Protein 2X55 (pdb70)

Radius of gyration: 21.88 Å; Cα contacts (8 Å, |Δi|>4): 865; chains: 1; bounding box: 68×42×42 Å

Structure (mmCIF, N/CA/C/O backbone):
data_2X55
#
_entry.id   2X55
#
_cell.length_a   140.341
_cell.length_b   140.341
_cell.length_c   130.426
_cell.angle_alpha   90.00
_cell.angle_beta   90.00
_cell.angle_gamma   120.00
#
_symmetry.space_group_name_H-M   'P 65 2 2'
#
loop_
_entity.id
_entity.type
_entity.pdbx_description
1 polymer COAGULASE/FIBRINOLYSIN
2 non-polymer (HYDROXYETHYLOXY)TRI(ETHYLOXY)OCTANE
3 non-polymer 'SULFATE ION'
4 water water
#
loop_
_atom_site.group_PDB
_atom_site.id
_atom_site.type_symbol
_atom_site.label_atom_id
_atom_site.label_alt_id
_atom_site.label_comp_id
_atom_site.label_asym_id
_atom_site.label_entity_id
_atom_site.label_seq_id
_atom_site.pdbx_PDB_ins_code
_atom_site.Cartn_x
_atom_site.Cartn_y
_atom_site.Cartn_z
_atom_site.occupancy
_atom_site.B_iso_or_equiv
_atom_site.auth_seq_id
_atom_site.auth_comp_id
_atom_site.auth_asym_id
_atom_site.auth_atom_id
_atom_site.pdbx_PDB_model_num
ATOM 1 N N . GLN A 1 4 ? -45.316 39.978 12.422 1.00 46.66 4 GLN A N 1
ATOM 2 C CA . GLN A 1 4 ? -44.218 39.212 11.843 1.00 47.77 4 GLN A CA 1
ATOM 3 C C . GLN A 1 4 ? -44.496 38.842 10.409 1.00 43.97 4 GLN A C 1
ATOM 4 O O . GLN A 1 4 ? -45.695 38.814 9.990 1.00 48.30 4 GLN A O 1
ATOM 5 N N . LEU A 1 5 ? -43.416 38.547 9.671 1.00 49.62 5 LEU A N 1
ATOM 6 C CA . LEU A 1 5 ? -43.475 38.130 8.280 1.00 53.86 5 LEU A CA 1
ATOM 7 C C . LEU A 1 5 ? -42.294 38.697 7.497 1.00 67.58 5 LEU A C 1
ATOM 8 O O . LEU A 1 5 ? -41.177 38.167 7.538 1.00 79.10 5 LEU A O 1
ATOM 9 N N . ILE A 1 6 ? -42.562 39.766 6.753 1.00 52.19 6 ILE A N 1
ATOM 10 C CA . ILE A 1 6 ? -41.524 40.585 6.144 1.00 41.70 6 ILE A CA 1
ATOM 11 C C . ILE A 1 6 ? -41.608 41.994 6.726 1.00 32.15 6 ILE A C 1
ATOM 12 O O . ILE A 1 6 ? -42.548 42.300 7.480 1.00 29.81 6 ILE A O 1
ATOM 17 N N . PRO A 1 7 ? -40.635 42.861 6.393 1.00 34.38 7 PRO A N 1
ATOM 18 C CA . PRO A 1 7 ? -40.689 44.219 6.949 1.00 32.13 7 PRO A CA 1
ATOM 19 C C . PRO A 1 7 ? -41.898 44.983 6.440 1.00 27.03 7 PRO A C 1
ATOM 20 O O . PRO A 1 7 ? -42.324 44.794 5.292 1.00 27.53 7 PRO A O 1
ATOM 24 N N . ASN A 1 8 ? -42.431 45.851 7.289 1.00 24.89 8 ASN A N 1
ATOM 25 C CA . ASN A 1 8 ? -43.495 46.757 6.907 1.00 23.92 8 ASN A CA 1
ATOM 26 C C . ASN A 1 8 ? -42.904 48.074 6.442 1.00 31.78 8 ASN A C 1
ATOM 27 O O . ASN A 1 8 ? -42.346 48.833 7.229 1.00 31.36 8 ASN A O 1
ATOM 32 N N . ILE A 1 9 ? -43.013 48.338 5.149 1.00 28.16 9 ILE A N 1
ATOM 33 C CA . ILE A 1 9 ? -42.515 49.582 4.598 1.00 31.15 9 ILE A CA 1
ATOM 34 C C . ILE A 1 9 ? -43.649 50.283 3.868 1.00 36.58 9 ILE A C 1
ATOM 35 O O . ILE A 1 9 ? -44.153 49.803 2.852 1.00 30.97 9 ILE A O 1
ATOM 40 N N . SER A 1 10 ? -44.079 51.403 4.431 1.00 37.23 10 SER A N 1
ATOM 41 C CA . SER A 1 10 ? -45.203 52.148 3.894 1.00 44.31 10 SER A CA 1
ATOM 42 C C . SER A 1 10 ? -44.714 53.347 3.115 1.00 38.54 10 SER A C 1
ATOM 43 O O . SER A 1 10 ? -43.579 53.802 3.294 1.00 33.43 10 SER A O 1
ATOM 46 N N . PRO A 1 11 ? -45.581 53.884 2.255 1.00 39.07 11 PRO A N 1
ATOM 47 C CA . PRO A 1 11 ? -45.201 55.106 1.543 1.00 37.63 11 PRO A CA 1
ATOM 48 C C . PRO A 1 11 ? -45.038 56.281 2.508 1.00 31.33 11 PRO A C 1
ATOM 49 O O . PRO A 1 11 ? -45.735 56.363 3.518 1.00 33.66 11 PRO A O 1
ATOM 53 N N . ASP A 1 12 ? -44.098 57.164 2.200 1.00 28.45 12 ASP A N 1
ATOM 54 C CA . ASP A 1 12 ? -43.875 58.374 2.984 1.00 26.93 12 ASP A CA 1
ATOM 55 C C . ASP A 1 12 ? -43.509 58.068 4.438 1.00 30.80 12 ASP A C 1
ATOM 56 O O . ASP A 1 12 ? -43.844 58.820 5.342 1.00 31.91 12 ASP A O 1
ATOM 61 N N . SER A 1 13 ? -42.816 56.965 4.662 1.00 30.14 13 SER A N 1
ATOM 62 C CA . SER A 1 13 ? -42.436 56.610 6.018 1.00 30.46 13 SER A CA 1
ATOM 63 C C . SER A 1 13 ? -41.046 57.156 6.341 1.00 31.63 13 SER A C 1
ATOM 64 O O . SER A 1 13 ? -40.340 57.668 5.468 1.00 27.64 13 SER A O 1
ATOM 67 N N . PHE A 1 14 ? -40.650 57.061 7.599 1.00 26.92 14 PHE A N 1
ATOM 68 C CA . PHE A 1 14 ? -39.298 57.454 7.948 1.00 33.29 14 PHE A CA 1
ATOM 69 C C . PHE A 1 14 ? -38.730 56.529 9.008 1.00 26.30 14 PHE A C 1
ATOM 70 O O . PHE A 1 14 ? -39.468 55.794 9.668 1.00 25.39 14 PHE A O 1
ATOM 78 N N . THR A 1 15 ? -37.406 56.537 9.136 1.00 21.63 15 THR A N 1
ATOM 79 C CA . THR A 1 15 ? -36.757 55.651 10.070 1.00 20.85 15 THR A CA 1
ATOM 80 C C . THR A 1 15 ? -35.852 56.454 10.973 1.00 20.55 15 THR A C 1
ATOM 81 O O . THR A 1 15 ? -35.355 57.512 10.584 1.00 22.70 15 THR A O 1
ATOM 85 N N . VAL A 1 16 ? -35.694 55.961 12.196 1.00 19.33 16 VAL A N 1
ATOM 86 C CA . VAL A 1 16 ? -34.714 56.494 13.128 1.00 21.68 16 VAL A CA 1
ATOM 87 C C . VAL A 1 16 ? -33.880 55.318 13.612 1.00 21.60 16 VAL A C 1
ATOM 88 O O . VAL A 1 16 ? -34.406 54.240 13.899 1.00 22.34 16 VAL A O 1
ATOM 92 N N . ALA A 1 17 ? -32.567 55.505 13.669 1.00 21.78 17 ALA A N 1
ATOM 93 C CA . ALA A 1 17 ? -31.691 54.444 14.123 1.00 21.40 17 ALA A CA 1
ATOM 94 C C . ALA A 1 17 ? -30.633 55.039 15.043 1.00 22.89 17 ALA A C 1
ATOM 95 O O . ALA A 1 17 ? -30.180 56.165 14.831 1.00 19.70 17 ALA A O 1
ATOM 97 N N . ALA A 1 18 ? -30.253 54.284 16.059 1.00 20.46 18 ALA A N 1
ATOM 98 C CA . ALA A 1 18 ? -29.110 54.675 16.884 1.00 24.16 18 ALA A CA 1
ATOM 99 C C . ALA A 1 18 ? -28.275 53.442 17.150 1.00 20.08 18 ALA A C 1
ATOM 100 O O . ALA A 1 18 ? -28.809 52.327 17.305 1.00 20.57 18 ALA A O 1
ATOM 102 N N . SER A 1 19 ? -26.957 53.623 17.179 1.00 20.69 19 SER A N 1
ATOM 103 C CA . SER A 1 19 ? -26.060 52.506 17.445 1.00 21.40 19 SER A CA 1
ATOM 104 C C . SER A 1 19 ? -24.865 52.982 18.258 1.00 24.05 19 SER A C 1
ATOM 105 O O . SER A 1 19 ? -24.565 54.184 18.296 1.00 21.06 19 SER A O 1
ATOM 108 N N . THR A 1 20 ? -24.198 52.045 18.921 1.00 21.36 20 THR A N 1
ATOM 109 C CA . THR A 1 20 ? -23.037 52.395 19.731 1.00 18.40 20 THR A CA 1
ATOM 110 C C . THR A 1 20 ? -21.911 51.436 19.409 1.00 19.12 20 THR A C 1
ATOM 111 O O . THR A 1 20 ? -22.128 50.281 19.026 1.00 19.28 20 THR A O 1
ATOM 115 N N . GLY A 1 21 ? -20.684 51.904 19.557 1.00 19.83 21 GLY A N 1
ATOM 116 C CA . GLY A 1 21 ? -19.584 51.033 19.229 1.00 17.68 21 GLY A CA 1
ATOM 117 C C . GLY A 1 21 ? -18.296 51.809 19.291 1.00 20.71 21 GLY A C 1
ATOM 118 O O . GLY A 1 21 ? -18.136 52.712 20.124 1.00 20.50 21 GLY A O 1
ATOM 119 N N . MET A 1 22 ? -17.393 51.465 18.385 1.00 18.69 22 MET A N 1
ATOM 120 C CA . MET A 1 22 ? -16.028 51.975 18.464 1.00 20.40 22 MET A CA 1
ATOM 121 C C . MET A 1 22 ? -15.520 52.595 17.170 1.00 23.96 22 MET A C 1
ATOM 122 O O . MET A 1 22 ? -15.901 52.190 16.070 1.00 22.26 22 MET A O 1
ATOM 127 N N . LEU A 1 23 ? -14.627 53.572 17.332 1.00 19.00 23 LEU A N 1
ATOM 128 C CA . LEU A 1 23 ? -13.950 54.238 16.228 1.00 21.71 23 LEU A CA 1
ATOM 129 C C . LEU A 1 23 ? -12.453 53.977 16.378 1.00 21.18 23 LEU A C 1
ATOM 130 O O . LEU A 1 23 ? -11.926 54.029 17.486 1.00 19.01 23 LEU A O 1
ATOM 135 N N . SER A 1 24 ? -11.790 53.658 15.269 1.00 19.44 24 SER A N 1
ATOM 136 C CA . SER A 1 24 ? -10.332 53.515 15.234 1.00 21.40 24 SER A CA 1
ATOM 137 C C . SER A 1 24 ? -9.849 54.095 13.924 1.00 19.46 24 SER A C 1
ATOM 138 O O . SER A 1 24 ? -10.620 54.236 12.977 1.00 22.39 24 SER A O 1
ATOM 141 N N . GLY A 1 25 ? -8.568 54.436 13.857 1.00 19.46 25 GLY A N 1
ATOM 142 C CA . GLY A 1 25 ? -8.041 54.981 12.628 1.00 21.25 25 GLY A CA 1
ATOM 143 C C . GLY A 1 25 ? -6.681 55.621 12.831 1.00 19.85 25 GLY A C 1
ATOM 144 O O . GLY A 1 25 ? -6.063 55.511 13.893 1.00 17.66 25 GLY A O 1
ATOM 145 N N . 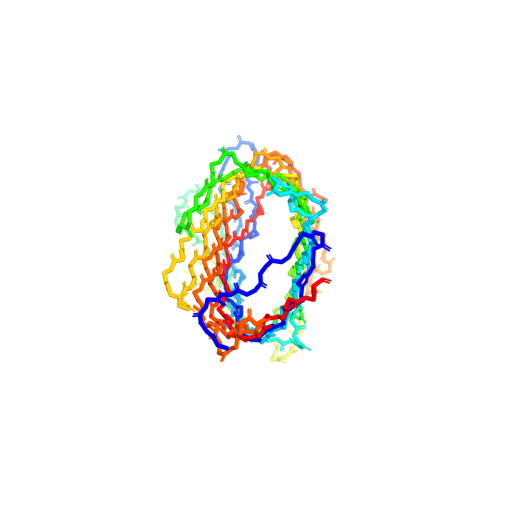LYS A 1 26 ? -6.227 56.292 11.790 1.00 17.21 26 LYS A N 1
ATOM 146 C CA . LYS A 1 26 ? -4.908 56.922 11.813 1.00 19.05 26 LYS A CA 1
ATOM 147 C C . LYS A 1 26 ? -4.874 58.095 10.864 1.00 21.24 26 LYS A C 1
ATOM 148 O O . LYS A 1 26 ? -5.263 57.980 9.690 1.00 20.76 26 LYS A O 1
ATOM 154 N N . SER A 1 27 ? -4.388 59.228 11.366 1.00 18.55 27 SER A N 1
ATOM 155 C CA . SER A 1 27 ? -4.232 60.418 10.554 1.00 18.63 27 SER A CA 1
ATOM 156 C C . SER A 1 27 ? -2.762 60.743 10.359 1.00 22.72 27 SER A C 1
ATOM 157 O O . SER A 1 27 ? -1.925 60.367 11.180 1.00 20.00 27 SER A O 1
ATOM 160 N N . HIS A 1 28 ? -2.472 61.444 9.265 1.00 19.83 28 HIS A N 1
ATOM 161 C CA . HIS A 1 28 ? -1.124 61.931 8.981 1.00 18.05 28 HIS A CA 1
ATOM 162 C C . HIS A 1 28 ? -1.128 63.436 8.801 1.00 21.58 28 HIS A C 1
ATOM 163 O O . HIS A 1 28 ? -2.001 64.008 8.134 1.00 21.67 28 HIS A O 1
ATOM 170 N N . GLU A 1 29 ? -0.119 64.056 9.396 1.00 19.36 29 GLU A N 1
ATOM 171 C CA . GLU A 1 29 ? 0.091 65.498 9.352 1.00 17.67 29 GLU A CA 1
ATOM 172 C C . GLU A 1 29 ? 1.475 65.669 8.746 1.00 22.77 29 GLU A C 1
ATOM 173 O O . GLU A 1 29 ? 2.470 65.290 9.368 1.00 20.57 29 GLU A O 1
ATOM 179 N N . MET A 1 30 ? 1.540 66.230 7.542 1.00 17.43 30 MET A N 1
ATOM 180 C CA . MET A 1 30 ? 2.757 66.207 6.733 1.00 22.28 30 MET A CA 1
ATOM 181 C C . MET A 1 30 ? 3.329 67.583 6.430 1.00 23.02 30 MET A C 1
ATOM 182 O O . MET A 1 30 ? 2.590 68.530 6.173 1.00 24.19 30 MET A O 1
ATOM 187 N N . LEU A 1 31 ? 4.655 67.676 6.408 1.00 19.37 31 LEU A N 1
ATOM 188 C CA . LEU A 1 31 ? 5.326 68.864 5.870 1.00 20.21 31 LEU A CA 1
ATOM 189 C C . LEU A 1 31 ? 6.279 68.419 4.768 1.00 24.27 31 LEU A C 1
ATOM 190 O O . LEU A 1 31 ? 7.143 67.556 5.000 1.00 22.01 31 LEU A O 1
ATOM 195 N N . TYR A 1 32 ? 6.112 68.986 3.573 1.00 21.01 32 TYR A N 1
ATOM 196 C CA . TYR A 1 32 ? 7.026 68.740 2.452 1.00 23.17 32 TYR A CA 1
ATOM 197 C C . TYR A 1 32 ? 7.868 69.962 2.127 1.00 27.03 32 TYR A C 1
ATOM 198 O O . TYR A 1 32 ? 7.479 71.094 2.413 1.00 25.28 32 TYR A O 1
ATOM 207 N N . ASP A 1 33 ? 9.021 69.716 1.517 1.00 26.80 33 ASP A N 1
ATOM 208 C CA . ASP A 1 33 ? 9.814 70.779 0.907 1.00 30.76 33 ASP A CA 1
ATOM 209 C C . ASP A 1 33 ? 9.126 71.092 -0.421 1.00 28.04 33 ASP A C 1
ATOM 210 O O . ASP A 1 33 ? 9.072 70.247 -1.310 1.00 31.56 33 ASP A O 1
ATOM 215 N N . ALA A 1 34 ? 8.563 72.286 -0.542 1.00 27.16 34 ALA A N 1
ATOM 216 C CA . ALA A 1 34 ? 7.776 72.621 -1.729 1.00 27.18 34 ALA A CA 1
ATOM 217 C C . ALA A 1 34 ? 8.647 72.637 -2.977 1.00 35.89 34 ALA A C 1
ATOM 218 O O . ALA A 1 34 ? 8.154 72.474 -4.088 1.00 38.21 34 ALA A O 1
ATOM 220 N N . GLU A 1 35 ? 9.946 72.830 -2.788 1.00 33.06 35 GLU A N 1
ATOM 221 C CA . GLU A 1 35 ? 10.855 72.924 -3.925 1.00 49.79 35 GLU A CA 1
ATOM 222 C C . GLU A 1 35 ? 11.130 71.556 -4.548 1.00 53.96 35 GLU A C 1
ATOM 223 O O . GLU A 1 35 ? 11.192 71.425 -5.773 1.00 58.26 35 GLU A O 1
ATOM 229 N N . THR A 1 36 ? 11.279 70.537 -3.704 1.00 39.59 36 THR A N 1
ATOM 230 C CA . THR A 1 36 ? 11.759 69.233 -4.160 1.00 39.20 36 THR A CA 1
ATOM 231 C C . THR A 1 36 ? 10.717 68.133 -4.044 1.00 43.87 36 THR A C 1
ATOM 232 O O . THR A 1 36 ? 10.850 67.073 -4.657 1.00 45.07 36 THR A O 1
ATOM 236 N N . GLY A 1 37 ? 9.686 68.380 -3.245 1.00 34.75 37 GLY A N 1
ATOM 237 C CA . GLY A 1 37 ? 8.695 67.365 -2.964 1.00 34.68 37 GLY A CA 1
ATOM 238 C C . GLY A 1 37 ? 9.120 66.431 -1.844 1.00 28.43 37 GLY A C 1
ATOM 239 O O . GLY A 1 37 ? 8.361 65.550 -1.454 1.00 30.52 37 GLY A O 1
ATOM 240 N N . ARG A 1 38 ? 10.325 66.626 -1.323 1.00 28.86 38 ARG A N 1
ATOM 241 C CA . ARG A 1 38 ? 10.847 65.726 -0.300 1.00 31.48 38 ARG A CA 1
ATOM 242 C C . ARG A 1 38 ? 10.095 65.917 1.009 1.00 27.76 38 ARG A C 1
ATOM 243 O O . ARG A 1 38 ? 9.783 67.042 1.408 1.00 23.68 38 ARG A O 1
ATOM 251 N N . LYS A 1 39 ? 9.798 64.809 1.670 1.00 23.72 39 LYS A N 1
ATOM 252 C CA . LYS A 1 39 ? 9.102 64.858 2.945 1.00 25.26 39 LYS A CA 1
ATOM 253 C C . LYS A 1 39 ? 10.063 65.330 4.034 1.00 28.04 39 LYS A C 1
ATOM 254 O O . LYS A 1 39 ? 11.163 64.793 4.167 1.00 26.86 39 LYS A O 1
ATOM 260 N N . ILE A 1 40 ? 9.660 66.357 4.782 1.00 22.60 40 ILE A N 1
ATOM 261 C CA . ILE A 1 40 ? 10.454 66.887 5.895 1.00 21.46 40 ILE A CA 1
ATOM 262 C C . ILE A 1 40 ? 9.947 66.402 7.249 1.00 24.99 40 ILE A C 1
ATOM 263 O O . ILE A 1 40 ? 10.734 66.025 8.115 1.00 22.18 40 ILE A O 1
ATOM 268 N N . SER A 1 41 ? 8.627 66.416 7.441 1.00 21.05 41 SER A N 1
ATOM 269 C CA . SER A 1 41 ? 8.053 65.983 8.715 1.00 19.92 41 SER A CA 1
ATOM 270 C C . SER A 1 41 ? 6.800 65.148 8.475 1.00 21.77 41 SER A C 1
ATOM 271 O O . SER A 1 41 ? 6.089 65.351 7.494 1.00 23.34 41 SER A O 1
ATOM 274 N N . GLN A 1 42 ? 6.557 64.206 9.374 1.00 18.76 42 GLN A N 1
ATOM 275 C CA . GLN A 1 42 ? 5.359 63.377 9.349 1.00 17.69 42 GLN A CA 1
ATOM 276 C C . GLN A 1 42 ? 4.960 63.051 10.777 1.00 19.70 42 GLN A C 1
ATOM 277 O O . GLN A 1 42 ? 5.721 62.408 11.513 1.00 20.25 42 GLN A O 1
ATOM 283 N N . LEU A 1 43 ? 3.774 63.500 11.189 1.00 15.38 43 LEU A N 1
ATOM 284 C CA . LEU A 1 43 ? 3.259 63.106 12.477 1.00 16.81 43 LEU A CA 1
ATOM 285 C C . LEU A 1 43 ? 2.114 62.131 12.234 1.00 22.81 43 LEU A C 1
ATOM 286 O O . LEU A 1 43 ? 1.183 62.430 11.486 1.00 22.32 43 LEU A O 1
ATOM 291 N N . ASP A 1 44 ? 2.213 60.964 12.850 1.00 18.60 44 ASP A N 1
ATOM 292 C CA . ASP A 1 44 ? 1.193 59.920 12.747 1.00 19.65 44 ASP A CA 1
ATOM 293 C C . ASP A 1 44 ? 0.325 59.939 13.995 1.00 23.23 44 ASP A C 1
ATOM 294 O O . ASP A 1 44 ? 0.804 59.644 15.090 1.00 21.00 44 ASP A O 1
ATOM 299 N N . TRP A 1 45 ? -0.958 60.258 13.827 1.00 19.12 45 TRP A N 1
ATOM 300 C CA . TRP A 1 45 ? -1.895 60.382 14.936 1.00 19.87 45 TRP A CA 1
ATOM 301 C C . TRP A 1 45 ? -2.883 59.223 14.923 1.00 20.88 45 TRP A C 1
ATOM 302 O O . TRP A 1 45 ? -3.732 59.142 14.037 1.00 21.64 45 TRP A O 1
ATOM 313 N N . LYS A 1 46 ? -2.774 58.348 15.908 1.00 20.83 46 LYS A N 1
ATOM 314 C CA . LYS A 1 46 ? -3.599 57.138 15.962 1.00 19.67 46 LYS A CA 1
ATOM 315 C C . LYS A 1 46 ? -4.845 57.329 16.814 1.00 22.46 46 LYS A C 1
ATOM 316 O O . LYS A 1 46 ? -4.824 58.023 17.824 1.00 21.80 46 LYS A O 1
ATOM 322 N N . ILE A 1 47 ? -5.933 56.697 16.398 1.00 19.10 47 ILE A N 1
ATOM 323 C CA . ILE A 1 47 ? -7.131 56.617 17.224 1.00 16.44 47 ILE A CA 1
ATOM 324 C C . ILE A 1 47 ? -7.278 55.145 17.550 1.00 23.60 47 ILE A C 1
ATOM 325 O O . ILE A 1 47 ? -7.510 54.339 16.657 1.00 18.17 47 ILE A O 1
ATOM 330 N N . LYS A 1 48 ? -7.091 54.785 18.812 1.00 21.15 48 LYS A N 1
ATOM 331 C CA . LYS A 1 48 ? -6.974 53.376 19.155 1.00 29.18 48 LYS A CA 1
ATOM 332 C C . LYS A 1 48 ? -8.344 52.860 19.493 1.00 32.93 48 LYS A C 1
ATOM 333 O O . LYS A 1 48 ? -8.900 52.013 18.799 1.00 31.59 48 LYS A O 1
ATOM 339 N N . ASN A 1 49 ? -8.902 53.383 20.566 1.00 36.37 49 ASN A N 1
ATOM 340 C CA . ASN A 1 49 ? -10.266 53.067 20.8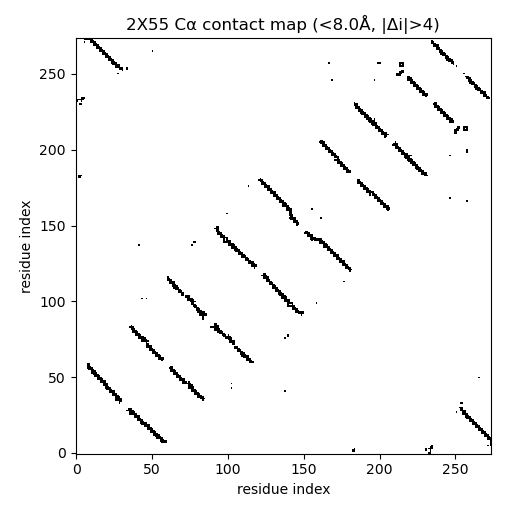45 1.00 48.42 49 ASN A CA 1
ATOM 341 C C . ASN A 1 49 ? -11.011 54.279 21.343 1.00 45.38 49 ASN A C 1
ATOM 342 O O . ASN A 1 49 ? -10.668 54.869 22.379 1.00 38.55 49 ASN A O 1
ATOM 347 N N . VAL A 1 50 ? -12.027 54.655 20.582 1.00 25.96 50 VAL A N 1
ATOM 348 C CA . VAL A 1 50 ? -12.913 55.711 21.010 1.00 22.58 50 VAL A CA 1
ATOM 349 C C . VAL A 1 50 ? -14.333 55.165 20.943 1.00 22.96 50 VAL A C 1
ATOM 350 O O . VAL A 1 50 ? -14.784 54.690 19.891 1.00 19.87 50 VAL A O 1
ATOM 354 N N . ALA A 1 51 ? -15.033 55.233 22.068 1.00 19.35 51 ALA A N 1
ATOM 355 C CA . ALA A 1 51 ? -16.451 54.872 22.097 1.00 21.07 51 ALA A CA 1
ATOM 356 C C . ALA A 1 51 ? -17.274 55.944 21.399 1.00 19.46 51 ALA A C 1
ATOM 357 O O . ALA A 1 51 ? -17.082 57.136 21.654 1.00 19.82 51 ALA A O 1
ATOM 359 N N . ILE A 1 52 ? -18.195 55.533 20.521 1.00 18.69 52 ILE A N 1
ATOM 360 C CA . ILE A 1 52 ? -19.005 56.483 19.780 1.00 15.29 52 ILE A CA 1
ATOM 361 C C . ILE A 1 52 ? -20.482 56.107 19.854 1.00 15.78 52 ILE A C 1
ATOM 362 O O . ILE A 1 52 ? -20.836 54.949 20.114 1.00 18.93 52 ILE A O 1
ATOM 367 N N . LEU A 1 53 ? -21.318 57.115 19.655 1.00 18.14 53 LEU A N 1
ATOM 368 C CA . LEU A 1 53 ? -22.751 56.935 19.464 1.00 19.42 53 LEU A CA 1
ATOM 369 C C . LEU A 1 53 ? -23.066 57.450 18.063 1.00 20.48 53 LEU A C 1
ATOM 370 O O . LEU A 1 53 ? -22.586 58.524 17.652 1.00 19.20 53 LEU A O 1
ATOM 375 N N . LYS A 1 54 ? -23.875 56.695 17.331 1.00 19.15 54 LYS A N 1
ATOM 376 C CA . LYS A 1 54 ? -24.147 56.980 15.934 1.00 19.03 54 LYS A CA 1
ATOM 377 C C . LYS A 1 54 ? -25.660 57.007 15.721 1.00 22.72 54 LYS A C 1
ATOM 378 O O . LYS A 1 54 ? -26.379 56.190 16.295 1.00 24.71 54 LYS A O 1
ATOM 384 N N . GLY A 1 55 ? -26.136 57.960 14.924 1.00 24.46 55 GLY A N 1
ATOM 385 C CA . GLY A 1 55 ? -27.563 58.085 14.661 1.00 23.73 55 GLY A CA 1
ATOM 386 C C . GLY A 1 55 ? -27.843 58.252 13.184 1.00 20.72 55 GLY A C 1
ATOM 387 O O . GLY A 1 55 ? -26.996 58.717 12.423 1.00 21.91 55 GLY A O 1
ATOM 388 N N . ASP A 1 56 ? -29.046 57.871 12.766 1.00 17.86 56 ASP A N 1
ATOM 389 C CA . ASP A 1 56 ? -29.423 57.988 11.371 1.00 18.67 56 ASP A CA 1
ATOM 390 C C . ASP A 1 56 ? -30.916 58.260 11.334 1.00 25.06 56 ASP A C 1
ATOM 391 O O . ASP A 1 56 ? -31.680 57.615 12.033 1.00 25.95 56 ASP A O 1
ATOM 396 N N . ILE A 1 57 ? -31.313 59.248 10.553 1.00 21.20 57 ILE A N 1
ATOM 397 C CA . ILE A 1 57 ? -32.728 59.480 10.312 1.00 22.75 57 ILE A CA 1
ATOM 398 C C . ILE A 1 57 ? -32.917 59.493 8.806 1.00 25.67 57 ILE A C 1
ATOM 399 O O . ILE A 1 57 ? -32.156 60.130 8.073 1.00 25.38 57 ILE A O 1
ATOM 404 N N . SER A 1 58 ? -33.929 58.785 8.327 1.00 25.60 58 SER A N 1
ATOM 405 C CA . SER A 1 58 ? -34.163 58.756 6.894 1.00 25.09 58 SER A CA 1
ATOM 406 C C . SER A 1 58 ? -35.651 58.943 6.646 1.00 30.06 58 SER A C 1
ATOM 407 O O . SER A 1 58 ? -36.477 58.601 7.493 1.00 31.46 58 SER A O 1
ATOM 410 N N . TRP A 1 59 ? -35.973 59.518 5.493 1.00 28.58 59 TRP A N 1
ATOM 411 C CA . TRP A 1 59 ? -37.354 59.773 5.111 1.00 28.11 59 TRP A CA 1
ATOM 412 C C . TRP A 1 59 ? -37.481 59.404 3.651 1.00 28.68 59 TRP A C 1
ATOM 413 O O . TRP A 1 59 ? -36.616 59.754 2.838 1.00 28.74 59 TRP A O 1
ATOM 424 N N . ASP A 1 60 ? -38.537 58.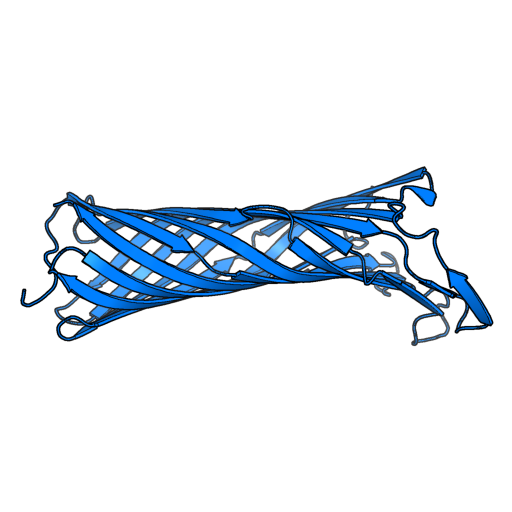664 3.320 1.00 24.05 60 ASP A N 1
ATOM 425 C CA . ASP A 1 60 ? -38.778 58.263 1.936 1.00 26.49 60 ASP A CA 1
ATOM 426 C C . ASP A 1 60 ? -40.018 58.979 1.411 1.00 31.76 60 ASP A C 1
ATOM 427 O O . ASP A 1 60 ? -41.105 58.401 1.397 1.00 28.64 60 ASP A O 1
ATOM 432 N N . PRO A 1 61 ? -39.863 60.242 0.997 1.00 32.48 61 PRO A N 1
ATOM 433 C CA . PRO A 1 61 ? -41.037 60.986 0.529 1.00 34.18 61 PRO A CA 1
ATOM 434 C C . PRO A 1 61 ? -41.631 60.375 -0.744 1.00 32.88 61 PRO A C 1
ATOM 435 O O . PRO A 1 61 ? -42.825 60.562 -0.997 1.00 32.16 61 PRO A O 1
ATOM 439 N N . TYR A 1 62 ? -40.818 59.650 -1.514 1.00 27.56 62 TYR A N 1
ATOM 440 C CA . TYR A 1 62 ? -41.279 58.949 -2.715 1.00 27.48 62 TYR A CA 1
ATOM 441 C C . TYR A 1 62 ? -40.676 57.544 -2.735 1.00 32.10 62 TYR A C 1
ATOM 442 O O . TYR A 1 62 ? -39.698 57.274 -2.040 1.00 31.29 62 TYR A O 1
ATOM 451 N N . SER A 1 63 ? -41.245 56.662 -3.549 1.00 31.19 63 SER A N 1
ATOM 452 C CA . SER A 1 63 ? -40.761 55.288 -3.651 1.00 38.03 63 SER A CA 1
ATOM 453 C C . SER A 1 63 ? -39.320 55.219 -4.153 1.00 39.00 63 SER A C 1
ATOM 454 O O . SER A 1 63 ? -38.607 54.257 -3.878 1.00 42.38 63 SER A O 1
ATOM 457 N N . PHE A 1 64 ? -38.901 56.237 -4.896 1.00 28.32 64 PHE A N 1
ATOM 458 C CA . PHE A 1 64 ? -37.588 56.230 -5.544 1.00 25.93 64 PHE A CA 1
ATOM 459 C C . PHE A 1 64 ? -36.580 57.153 -4.863 1.00 32.62 64 PHE A C 1
ATOM 460 O O . PHE A 1 64 ? -35.447 57.272 -5.324 1.00 30.12 64 PHE A O 1
ATOM 468 N N . LEU A 1 65 ? -36.989 57.824 -3.793 1.00 28.09 65 LEU A N 1
ATOM 469 C CA . LEU A 1 65 ? -36.133 58.851 -3.187 1.00 27.02 65 LEU A CA 1
ATOM 470 C C . LEU A 1 65 ? -36.052 58.753 -1.670 1.00 30.33 65 LEU A C 1
ATOM 471 O O . LEU A 1 65 ? -37.071 58.726 -0.984 1.00 29.19 65 LEU A O 1
ATOM 476 N N . THR A 1 66 ? -34.826 58.730 -1.154 1.00 23.57 66 THR A N 1
ATOM 477 C CA . THR A 1 66 ? -34.599 58.748 0.279 1.00 21.38 66 THR A CA 1
ATOM 478 C C . THR A 1 66 ? -33.775 59.968 0.653 1.00 25.17 66 THR A C 1
ATOM 479 O O . THR A 1 66 ? -32.776 60.270 -0.003 1.00 27.06 66 THR A O 1
ATOM 483 N N . LEU A 1 67 ? -34.212 60.669 1.698 1.00 25.76 67 LEU A N 1
ATOM 484 C CA . LEU A 1 67 ? -33.447 61.775 2.259 1.00 24.47 67 LEU A CA 1
ATOM 485 C C . LEU A 1 67 ? -32.897 61.289 3.594 1.00 24.20 67 LEU A C 1
ATOM 486 O O . LEU A 1 67 ? -33.602 60.641 4.369 1.00 24.66 67 LEU A O 1
ATOM 491 N N . ASN A 1 68 ? -31.637 61.602 3.876 1.00 22.44 68 ASN A N 1
ATOM 492 C CA . ASN A 1 68 ? -30.959 60.950 4.992 1.00 21.75 68 ASN A CA 1
ATOM 493 C C . ASN A 1 68 ? -30.064 61.951 5.724 1.00 22.88 68 ASN A C 1
ATOM 494 O O . ASN A 1 68 ? -29.347 62.724 5.095 1.00 24.23 68 ASN A O 1
ATOM 499 N N . ALA A 1 69 ? -30.160 61.970 7.045 1.00 23.08 69 ALA A N 1
ATOM 500 C CA . ALA A 1 69 ? -29.215 62.727 7.859 1.00 25.20 69 ALA A CA 1
ATOM 501 C C . ALA A 1 69 ? -28.623 61.743 8.835 1.00 21.53 69 ALA A C 1
ATOM 502 O O . ALA A 1 69 ? -29.349 60.988 9.498 1.00 24.37 69 ALA A O 1
ATOM 504 N N . ARG A 1 70 ? -27.299 61.717 8.914 1.00 20.37 70 ARG A N 1
ATOM 505 C CA . ARG A 1 70 ? -26.662 60.825 9.865 1.00 25.68 70 ARG A CA 1
ATOM 506 C C . ARG A 1 70 ? -25.414 61.456 10.438 1.00 18.89 70 ARG A C 1
ATOM 507 O O . ARG A 1 70 ? -24.894 62.432 9.902 1.00 18.90 70 ARG A O 1
ATOM 515 N N . GLY A 1 71 ? -24.935 60.883 11.528 1.00 21.65 71 GLY A N 1
ATOM 516 C CA . GLY A 1 71 ? -23.731 61.395 12.141 1.00 18.60 71 GLY A CA 1
ATOM 517 C C . GLY A 1 71 ? -23.336 60.519 13.302 1.00 20.86 71 GLY A C 1
ATOM 518 O O . GLY A 1 71 ? -24.079 59.620 13.720 1.00 21.01 71 GLY A O 1
ATOM 519 N N . TRP A 1 72 ? -22.136 60.757 13.811 1.00 17.64 72 TRP A N 1
ATOM 520 C CA . TRP A 1 72 ? -21.708 60.077 15.017 1.00 19.74 72 TRP A CA 1
ATOM 521 C C . TRP A 1 72 ? -20.824 61.009 15.815 1.00 17.63 72 TRP A C 1
ATOM 522 O O . TRP A 1 72 ? -20.312 62.002 15.286 1.00 19.38 72 TRP A O 1
ATOM 533 N N . THR A 1 73 ? -20.694 60.715 17.094 1.00 19.90 73 THR A N 1
ATOM 534 C CA . THR A 1 73 ? -19.792 61.474 17.938 1.00 19.99 73 THR A CA 1
ATOM 535 C C . THR A 1 73 ? -19.116 60.573 18.955 1.00 18.48 73 THR A C 1
ATOM 536 O O . THR A 1 73 ? -19.706 59.601 19.428 1.00 19.00 73 THR A O 1
ATOM 540 N N . SER A 1 74 ? -17.861 60.888 19.281 1.00 19.44 74 SER A N 1
ATOM 541 C CA . SER A 1 74 ? -17.245 60.353 20.486 1.00 18.97 74 SER A CA 1
ATOM 542 C C . SER A 1 74 ? -18.154 60.655 21.673 1.00 21.81 74 SER A C 1
ATOM 543 O O . SER A 1 74 ? -18.771 61.719 21.738 1.00 21.13 74 SER A O 1
ATOM 546 N N . LEU A 1 75 ? -18.242 59.716 22.605 1.00 21.91 75 LEU A N 1
ATOM 547 C CA . LEU A 1 75 ? -18.996 59.942 23.839 1.00 25.12 75 LEU A CA 1
ATOM 548 C C . LEU A 1 75 ? -18.157 60.742 24.822 1.00 23.99 75 LEU A C 1
ATOM 549 O O . LEU A 1 75 ? -18.691 61.523 25.599 1.00 27.62 75 LEU A O 1
ATOM 554 N N . ALA A 1 76 ? -16.836 60.555 24.765 1.00 20.96 76 ALA A N 1
ATOM 555 C CA . ALA A 1 76 ? -15.879 61.281 25.593 1.00 21.75 76 ALA A CA 1
ATOM 556 C C . ALA A 1 76 ? -14.506 61.071 24.973 1.00 23.22 76 ALA A C 1
ATOM 557 O O . ALA A 1 76 ? -14.379 60.392 23.951 1.00 22.64 76 ALA A O 1
ATOM 559 N N . SER A 1 77 ? -13.475 61.632 25.586 1.00 22.02 77 SER A N 1
ATOM 560 C CA . SER A 1 77 ? -12.126 61.427 25.069 1.00 24.74 77 SER A CA 1
ATOM 561 C C . SER A 1 77 ? -11.780 59.940 25.088 1.00 32.02 77 SER A C 1
ATOM 562 O O . SER A 1 77 ? -12.343 59.176 25.880 1.00 27.13 77 SER A O 1
ATOM 565 N N . GLY A 1 78 ? -10.854 59.535 24.221 1.00 24.14 78 GLY A N 1
ATOM 566 C CA . GLY A 1 78 ? -10.480 58.137 24.092 1.00 25.08 78 GLY A CA 1
ATOM 567 C C . GLY A 1 78 ? -8.984 57.991 23.905 1.00 23.00 78 GLY A C 1
ATOM 568 O O . GLY A 1 78 ? -8.234 58.967 23.992 1.00 21.39 78 GLY A O 1
ATOM 569 N N . SER A 1 79 ? -8.532 56.773 23.647 1.00 20.71 79 SER A N 1
ATOM 570 C CA . SER A 1 79 ? -7.093 56.530 23.644 1.00 24.03 79 SER A CA 1
ATOM 571 C C . SER A 1 79 ? -6.502 56.694 22.255 1.00 21.05 79 SER A C 1
ATOM 572 O O . SER A 1 79 ? -7.100 56.313 21.242 1.00 23.89 79 SER A O 1
ATOM 575 N N . GLY A 1 80 ? -5.306 57.270 22.212 1.00 21.22 80 GLY A N 1
ATOM 576 C CA . GLY A 1 80 ? -4.612 57.381 20.943 1.00 19.98 80 GLY A CA 1
ATOM 577 C C . GLY A 1 80 ? -3.118 57.207 21.123 1.00 19.91 80 GLY A C 1
ATOM 578 O O . GLY A 1 80 ? -2.642 56.744 22.170 1.00 20.23 80 GLY A O 1
ATOM 579 N N . ASN A 1 81 ? -2.372 57.623 20.111 1.00 18.54 81 ASN A N 1
ATOM 580 C CA . ASN A 1 81 ? -0.924 57.520 20.136 1.00 17.16 81 ASN A CA 1
ATOM 581 C C . ASN A 1 81 ? -0.422 58.522 19.109 1.00 19.06 81 ASN A C 1
ATOM 582 O O . ASN A 1 81 ? -1.155 58.881 18.182 1.00 19.17 81 ASN A O 1
ATOM 587 N N . MET A 1 82 ? 0.807 58.996 19.263 1.00 19.83 82 MET A N 1
ATOM 588 C CA . MET A 1 82 ? 1.371 59.861 18.236 1.00 18.96 82 MET A CA 1
ATOM 589 C C . MET A 1 82 ? 2.850 59.559 18.095 1.00 20.04 82 MET A C 1
ATOM 590 O O . MET A 1 82 ? 3.555 59.399 19.093 1.00 18.64 82 MET A O 1
ATOM 595 N N . ASP A 1 83 ? 3.301 59.443 16.850 1.00 16.69 83 ASP A N 1
ATOM 596 C CA . ASP A 1 83 ? 4.733 59.358 16.548 1.00 18.02 83 ASP A CA 1
ATOM 597 C C . ASP A 1 83 ? 5.088 60.451 15.551 1.00 19.89 83 ASP A C 1
ATOM 598 O O . ASP A 1 83 ? 4.355 60.683 14.597 1.00 19.50 83 ASP A O 1
ATOM 603 N N . ASP A 1 84 ? 6.231 61.093 15.764 1.00 20.40 84 ASP A N 1
ATOM 604 C CA . ASP A 1 84 ? 6.582 62.323 15.064 1.00 18.47 84 ASP A CA 1
ATOM 605 C C . ASP A 1 84 ? 7.958 62.109 14.435 1.00 20.74 84 ASP A C 1
ATOM 606 O O . ASP A 1 84 ? 8.927 61.877 15.137 1.00 18.37 84 ASP A O 1
ATOM 611 N N . TYR A 1 85 ? 8.029 62.125 13.104 1.00 19.89 85 TYR A N 1
ATOM 612 C CA . TYR A 1 85 ? 9.265 61.837 12.378 1.00 19.51 85 TYR A CA 1
ATOM 613 C C . TYR A 1 85 ? 9.733 63.053 11.594 1.00 20.08 85 TYR A C 1
ATOM 614 O O . TYR A 1 85 ? 8.920 63.752 10.975 1.00 21.07 85 TYR A O 1
ATOM 623 N N . ASP A 1 86 ? 11.041 63.305 11.598 1.00 19.99 86 ASP A N 1
ATOM 624 C CA . ASP A 1 86 ? 11.593 64.337 10.720 1.00 20.68 86 ASP A CA 1
ATOM 625 C C . ASP A 1 86 ? 12.772 63.810 9.925 1.00 26.29 86 ASP A C 1
ATOM 626 O O . ASP A 1 86 ? 13.563 63.000 10.431 1.00 24.89 86 ASP A O 1
ATOM 631 N N . TRP A 1 87 ? 12.886 64.286 8.684 1.00 21.52 87 TRP A N 1
ATOM 632 C CA . TRP A 1 87 ? 14.000 63.948 7.815 1.00 24.68 87 TRP A CA 1
ATOM 633 C C . TRP A 1 87 ? 14.852 65.203 7.658 1.00 30.08 87 TRP A C 1
ATOM 634 O O . TRP A 1 87 ? 14.761 65.903 6.645 1.00 30.32 87 TRP A O 1
ATOM 645 N N . MET A 1 88 ? 15.672 65.497 8.661 1.00 26.43 88 MET A N 1
ATOM 646 C CA . MET A 1 88 ? 16.433 66.746 8.677 1.00 29.26 88 MET A CA 1
ATOM 647 C C . MET A 1 88 ? 17.675 66.700 7.797 1.00 39.97 88 MET A C 1
ATOM 648 O O . MET A 1 88 ? 18.308 67.729 7.564 1.00 42.42 88 MET A O 1
ATOM 653 N N . ASN A 1 89 ? 18.027 65.510 7.318 1.00 33.34 89 ASN A N 1
ATOM 654 C CA . ASN A 1 89 ? 19.225 65.347 6.495 1.00 36.35 89 ASN A CA 1
ATOM 655 C C . ASN A 1 89 ? 18.818 65.003 5.063 1.00 38.03 89 ASN A C 1
ATOM 656 O O . ASN A 1 89 ? 18.307 63.915 4.785 1.00 33.93 89 ASN A O 1
ATOM 661 N N . GLU A 1 90 ? 19.007 65.960 4.163 1.00 49.76 90 GLU A N 1
ATOM 662 C CA . GLU A 1 90 ? 18.654 65.779 2.760 1.00 59.04 90 GLU A CA 1
ATOM 663 C C . GLU A 1 90 ? 19.483 64.673 2.111 1.00 51.07 90 GLU A C 1
ATOM 664 O O . GLU A 1 90 ? 19.065 64.078 1.118 1.00 51.36 90 GLU A O 1
ATOM 670 N N . ASN A 1 91 ? 20.651 64.397 2.685 1.00 41.12 91 ASN A N 1
ATOM 671 C CA . ASN A 1 91 ? 21.552 63.376 2.148 1.00 39.27 91 ASN A CA 1
ATOM 672 C C . ASN A 1 91 ? 21.361 62.014 2.817 1.00 43.31 91 ASN A C 1
ATOM 673 O O . ASN A 1 91 ? 22.241 61.152 2.767 1.00 39.19 91 ASN A O 1
ATOM 678 N N . GLN A 1 92 ? 20.207 61.831 3.451 1.00 40.55 92 GLN A N 1
ATOM 679 C CA . GLN A 1 92 ? 19.893 60.586 4.132 1.00 35.84 92 GLN A CA 1
ATOM 680 C C . GLN A 1 92 ? 18.425 60.242 3.902 1.00 39.55 92 GLN A C 1
ATOM 681 O O . GLN A 1 92 ? 17.548 61.097 4.064 1.00 38.50 92 GLN A O 1
ATOM 687 N N . SER A 1 93 ? 18.154 58.989 3.552 1.00 35.51 93 SER A N 1
ATOM 688 C CA . SER A 1 93 ? 16.786 58.5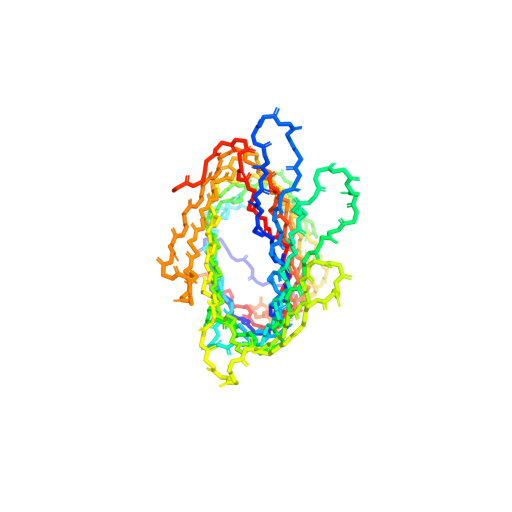65 3.264 1.00 43.38 93 SER A CA 1
ATOM 689 C C . SER A 1 93 ? 15.993 58.276 4.543 1.00 39.07 93 SER A C 1
ATOM 690 O O . SER A 1 93 ? 14.788 58.531 4.613 1.00 43.89 93 SER A O 1
ATOM 693 N N . GLU A 1 94 ? 16.667 57.723 5.541 1.00 37.71 94 GLU A N 1
ATOM 694 C CA . GLU A 1 94 ? 16.028 57.427 6.817 1.00 42.36 94 GLU A CA 1
ATOM 695 C C . GLU A 1 94 ? 15.726 58.733 7.540 1.00 35.08 94 GLU A C 1
ATOM 696 O O . GLU A 1 94 ? 16.437 59.725 7.358 1.00 30.03 94 GLU A O 1
ATOM 702 N N . TRP A 1 95 ? 14.680 58.750 8.360 1.00 34.56 95 TRP A N 1
ATOM 703 C CA . TRP A 1 95 ? 14.449 59.931 9.182 1.00 35.99 95 TRP A CA 1
ATOM 704 C C . TRP A 1 95 ? 15.571 60.104 10.190 1.00 31.59 95 TRP A C 1
ATOM 705 O O . TRP A 1 95 ? 16.208 59.132 10.608 1.00 34.44 95 TRP A O 1
ATOM 716 N N . THR A 1 96 ? 15.825 61.349 10.579 1.00 24.84 96 THR A N 1
ATOM 717 C CA . THR A 1 96 ? 16.850 61.635 11.563 1.00 23.21 96 THR A CA 1
ATOM 718 C C . THR A 1 96 ? 16.255 61.716 12.969 1.00 25.82 96 THR A C 1
ATOM 719 O O . THR A 1 96 ? 16.927 61.424 13.958 1.00 26.25 96 THR A O 1
ATOM 723 N N . ASP A 1 97 ? 14.984 62.102 13.061 1.00 25.68 97 ASP A N 1
ATOM 724 C CA . ASP A 1 97 ? 14.369 62.338 14.371 1.00 24.15 97 ASP A CA 1
ATOM 725 C C . ASP A 1 97 ? 13.075 61.563 14.513 1.00 24.49 97 ASP A C 1
ATOM 726 O O . ASP A 1 97 ? 12.318 61.447 13.558 1.00 21.96 97 ASP A O 1
ATOM 731 N N . HIS A 1 98 ? 12.834 61.043 15.712 1.00 23.45 98 HIS A N 1
ATOM 732 C CA . HIS A 1 98 ? 11.575 60.378 16.037 1.00 24.31 98 HIS A CA 1
ATOM 733 C C . HIS A 1 98 ? 11.203 60.633 17.492 1.00 24.16 98 HIS A C 1
ATOM 734 O O . HIS A 1 98 ? 11.970 60.295 18.401 1.00 24.81 98 HIS A O 1
ATOM 741 N N . SER A 1 99 ? 10.029 61.232 17.711 1.00 20.14 99 SER A N 1
ATOM 742 C CA . SER A 1 99 ? 9.472 61.347 19.059 1.00 19.99 99 SER A CA 1
ATOM 743 C C . SER A 1 99 ? 8.251 60.450 19.153 1.00 20.10 99 SER A C 1
ATOM 744 O O . SER A 1 99 ? 7.489 60.314 18.190 1.00 21.93 99 SER A O 1
ATOM 747 N N . SER A 1 100 ? 8.066 59.865 20.326 1.00 20.73 100 SER A N 1
ATOM 748 C CA . SER A 1 100 ? 7.001 58.911 20.571 1.00 21.74 100 SER A CA 1
ATOM 749 C C . SER A 1 100 ? 6.145 59.425 21.732 1.00 22.48 100 SER A C 1
ATOM 750 O O . SER A 1 100 ? 6.675 59.865 22.7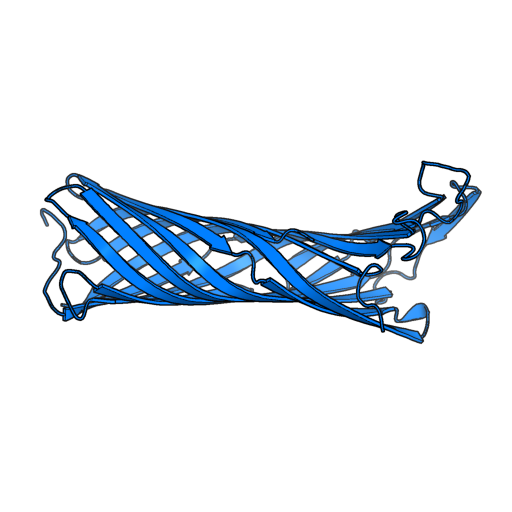48 1.00 21.40 100 SER A O 1
ATOM 753 N N . HIS A 1 101 ? 4.828 59.365 21.590 1.00 19.59 101 HIS A N 1
ATOM 754 C CA . HIS A 1 101 ? 3.938 59.865 22.629 1.00 19.73 101 HIS A CA 1
ATOM 755 C C . HIS A 1 101 ? 2.770 58.897 22.844 1.00 19.32 101 HIS A C 1
ATOM 756 O O . HIS A 1 101 ? 1.643 59.149 22.393 1.00 21.59 101 HIS A O 1
ATOM 763 N N . PRO A 1 102 ? 3.041 57.786 23.534 1.00 20.70 102 PRO A N 1
ATOM 764 C CA . PRO A 1 102 ? 2.017 56.781 23.841 1.00 23.76 102 PRO A CA 1
ATOM 765 C C . PRO A 1 102 ? 0.855 57.399 24.610 1.00 22.95 102 PRO A C 1
ATOM 766 O O . PRO A 1 102 ? -0.284 56.955 24.462 1.00 24.20 102 PRO A O 1
ATOM 770 N N . ALA A 1 103 ? 1.137 58.399 25.442 1.00 22.14 103 ALA A N 1
ATOM 771 C CA . ALA A 1 103 ? 0.074 59.082 26.178 1.00 22.97 103 ALA A CA 1
ATOM 772 C C . ALA A 1 103 ? -0.514 60.225 25.351 1.00 24.56 103 ALA A C 1
ATOM 773 O O . ALA A 1 103 ? -0.306 61.418 25.628 1.00 23.61 103 ALA A O 1
ATOM 775 N N . THR A 1 104 ? -1.214 59.855 24.289 1.00 20.53 104 THR A N 1
ATOM 776 C CA . THR A 1 104 ? -1.900 60.833 23.471 1.00 16.65 104 THR A CA 1
ATOM 777 C C . THR A 1 104 ? -3.388 60.571 23.636 1.00 21.72 104 THR A C 1
ATOM 778 O O . THR A 1 104 ? -3.839 59.439 23.516 1.00 21.52 104 THR A O 1
ATOM 782 N N . ASN A 1 105 ? -4.143 61.620 23.919 1.00 17.76 105 ASN A N 1
ATOM 783 C CA . ASN A 1 105 ? -5.593 61.522 24.061 1.00 22.58 105 ASN A CA 1
ATOM 784 C C . ASN A 1 105 ? -6.301 61.905 22.767 1.00 24.64 105 ASN A C 1
ATOM 785 O O . ASN A 1 105 ? -5.885 62.842 22.085 1.00 20.06 105 ASN A O 1
ATOM 790 N N . VAL A 1 106 ? -7.355 61.176 22.416 1.00 17.66 106 VAL A N 1
ATOM 791 C CA . VAL A 1 106 ? -8.251 61.635 21.360 1.00 15.87 106 VAL A CA 1
ATOM 792 C C . VAL A 1 106 ? -9.330 62.439 22.082 1.00 22.21 106 VAL A C 1
ATOM 793 O O . VAL A 1 106 ? -10.209 61.867 22.733 1.00 22.76 106 VAL A O 1
ATOM 797 N N . ASN A 1 107 ? -9.240 63.767 22.009 1.00 17.22 107 ASN A N 1
ATOM 798 C CA . ASN A 1 107 ? -10.169 64.626 22.742 1.00 18.52 107 ASN A CA 1
ATOM 799 C C . ASN A 1 107 ? -11.593 64.460 22.261 1.00 25.72 107 ASN A C 1
ATOM 800 O O . ASN A 1 107 ? -12.520 64.377 23.063 1.00 21.58 107 ASN A O 1
ATOM 805 N N . HIS A 1 108 ? -11.769 64.426 20.945 1.00 18.22 108 HIS A N 1
ATOM 806 C CA . HIS A 1 108 ? -13.093 64.179 20.393 1.00 19.85 108 HIS A CA 1
ATOM 807 C C . HIS A 1 108 ? -12.991 63.829 18.930 1.00 19.56 108 HIS A C 1
ATOM 808 O O . HIS A 1 108 ? -11.943 64.014 18.301 1.00 18.29 108 HIS A O 1
ATOM 815 N N . ALA A 1 109 ? -14.085 63.300 18.401 1.00 17.56 109 ALA A N 1
ATOM 816 C CA . ALA A 1 109 ? -14.193 62.971 16.987 1.00 19.15 109 ALA A CA 1
ATOM 817 C C . ALA A 1 109 ? -15.669 63.028 16.652 1.00 21.35 109 ALA A C 1
ATOM 818 O O . ALA A 1 109 ? -16.506 62.588 17.439 1.00 18.99 109 ALA A O 1
ATOM 820 N N . ASN A 1 110 ? -16.012 63.565 15.486 1.00 17.15 110 ASN A N 1
ATOM 821 C CA . ASN A 1 110 ? -17.416 63.552 15.101 1.00 14.28 110 ASN A CA 1
ATOM 822 C C . ASN A 1 110 ? -17.569 63.628 13.588 1.00 17.61 110 ASN A C 1
ATOM 823 O O . ASN A 1 110 ? -16.611 63.911 12.865 1.00 18.38 110 ASN A O 1
ATOM 828 N N . GLU A 1 111 ? -18.774 63.341 13.119 1.00 17.83 111 GLU A N 1
ATOM 829 C CA . GLU A 1 111 ? -19.045 63.292 11.688 1.00 17.82 111 GLU A CA 1
ATOM 830 C C . GLU A 1 111 ? -20.528 63.542 11.481 1.00 21.64 111 GLU A C 1
ATOM 831 O O . GLU A 1 111 ? -21.346 63.173 12.322 1.00 19.59 111 GLU A O 1
ATOM 837 N N . TYR A 1 112 ? -20.874 64.172 10.362 1.00 19.12 112 TYR A N 1
ATOM 838 C CA . TYR A 1 112 ? -22.260 64.191 9.926 1.00 18.88 112 TYR A CA 1
ATOM 839 C C . TYR A 1 112 ? -22.270 64.125 8.411 1.00 18.27 112 TYR A C 1
ATOM 840 O O . TYR A 1 112 ? -21.278 64.426 7.751 1.00 17.49 112 TYR A O 1
ATOM 849 N N . ASP A 1 113 ? -23.401 63.697 7.875 1.00 18.29 113 ASP A N 1
ATOM 850 C CA . ASP A 1 113 ? -23.511 63.339 6.476 1.00 18.71 113 ASP A CA 1
ATOM 851 C C . ASP A 1 113 ? -24.975 63.570 6.120 1.00 20.93 113 ASP A C 1
ATOM 852 O O . ASP A 1 113 ? -25.857 62.934 6.693 1.00 21.55 113 ASP A O 1
ATOM 857 N N . LEU A 1 114 ? -25.224 64.496 5.187 1.00 21.36 114 LEU A N 1
ATOM 858 C CA . LEU A 1 114 ? -26.573 64.802 4.724 1.00 19.19 114 LEU A CA 1
ATOM 859 C C . LEU A 1 114 ? -26.627 64.421 3.257 1.00 23.46 114 LEU A C 1
ATOM 860 O O . LEU A 1 114 ? -25.806 64.875 2.462 1.00 22.31 114 LEU A O 1
ATOM 865 N N . ASN A 1 115 ? -27.570 63.568 2.889 1.00 21.84 115 ASN A N 1
ATOM 866 C CA . ASN A 1 115 ? -27.541 63.033 1.537 1.00 20.00 115 ASN A CA 1
ATOM 867 C C . ASN A 1 115 ? -28.905 62.639 1.007 1.00 21.82 115 ASN A C 1
ATOM 868 O O . ASN A 1 115 ? -29.880 62.552 1.748 1.00 23.52 115 ASN A O 1
ATOM 873 N N . VAL A 1 116 ? -28.950 62.417 -0.301 1.00 20.57 116 VAL A N 1
ATOM 874 C CA . VAL A 1 116 ? -30.135 61.892 -0.949 1.00 26.59 116 VAL A CA 1
ATOM 875 C C . VAL A 1 116 ? -29.743 60.612 -1.670 1.00 31.58 116 VAL A C 1
ATOM 876 O O . VAL A 1 116 ? -28.613 60.477 -2.152 1.00 27.37 116 VAL A O 1
ATOM 880 N N . LYS A 1 117 ? -30.663 59.655 -1.716 1.00 24.10 117 LYS A N 1
ATOM 881 C CA . LYS A 1 117 ? -30.464 58.461 -2.522 1.00 24.63 117 LYS A CA 1
ATOM 882 C C . LYS A 1 117 ? -31.602 58.364 -3.533 1.00 24.96 117 LYS A C 1
ATOM 883 O O . LYS A 1 117 ? -32.766 58.585 -3.190 1.00 25.12 117 LYS A O 1
ATOM 889 N N . GLY A 1 118 ? -31.247 58.074 -4.778 1.00 25.63 118 GLY A N 1
ATOM 890 C CA . GLY A 1 118 ? -32.228 57.857 -5.833 1.00 25.59 118 GLY A CA 1
ATOM 891 C C . GLY A 1 118 ? -32.150 56.407 -6.270 1.00 24.99 118 GLY A C 1
ATOM 892 O O . GLY A 1 118 ? -31.114 55.950 -6.754 1.00 26.04 118 GLY A O 1
ATOM 893 N N . TRP A 1 119 ? -33.243 55.673 -6.090 1.00 27.51 119 TRP A N 1
ATOM 894 C CA . TRP A 1 119 ? -33.261 54.250 -6.421 1.00 24.47 119 TRP A CA 1
ATOM 895 C C . TRP A 1 119 ? -33.609 54.028 -7.888 1.00 29.45 119 TRP A C 1
ATOM 896 O O . TRP A 1 119 ? -34.706 54.372 -8.328 1.00 31.77 119 TRP A O 1
ATOM 907 N N . LEU A 1 120 ? -32.656 53.471 -8.631 1.00 24.48 120 LEU A N 1
ATOM 908 C CA . LEU A 1 120 ? -32.773 53.269 -10.077 1.00 25.49 120 LEU A CA 1
ATOM 909 C C . LEU A 1 120 ? -33.304 51.877 -10.407 1.00 31.17 120 LEU A C 1
ATOM 910 O O . LEU A 1 120 ? -33.928 51.664 -11.453 1.00 37.88 120 LEU A O 1
ATOM 915 N N . LEU A 1 121 ? -33.023 50.927 -9.525 1.00 29.09 121 LEU A N 1
ATOM 916 C CA . LEU A 1 121 ? -33.496 49.561 -9.701 1.00 31.91 121 LEU A CA 1
ATOM 917 C C . LEU A 1 121 ? -34.137 49.097 -8.413 1.00 33.35 121 LEU A C 1
ATOM 918 O O . LEU A 1 121 ? -33.556 49.233 -7.341 1.00 31.85 121 LEU A O 1
ATOM 923 N N . GLN A 1 122 ? -35.337 48.540 -8.510 1.00 29.67 122 GLN A N 1
ATOM 924 C CA . GLN A 1 122 ? -36.004 48.065 -7.318 1.00 36.84 122 GLN A CA 1
ATOM 925 C C . GLN A 1 122 ? -36.809 46.822 -7.650 1.00 44.17 122 GLN A C 1
ATOM 926 O O . GLN A 1 122 ? -37.527 46.805 -8.645 1.00 34.03 122 GLN A O 1
ATOM 932 N N . ASP A 1 123 ? -36.666 45.780 -6.837 1.00 35.44 123 ASP A N 1
ATOM 933 C CA . ASP A 1 123 ? -37.586 44.646 -6.894 1.00 42.41 123 ASP A CA 1
ATOM 934 C C . ASP A 1 123 ? -37.811 44.064 -5.508 1.00 49.43 123 ASP A C 1
ATOM 935 O O . ASP A 1 123 ? -37.489 44.700 -4.500 1.00 42.36 123 ASP A O 1
ATOM 940 N N . GLU A 1 124 ? -38.377 42.865 -5.447 1.00 48.13 124 GLU A N 1
ATOM 941 C CA . GLU A 1 124 ? -38.776 42.304 -4.163 1.00 45.57 124 GLU A CA 1
ATOM 942 C C . GLU A 1 124 ? -37.601 42.102 -3.197 1.00 41.95 124 GLU A C 1
ATOM 943 O O . GLU A 1 124 ? -37.738 42.314 -1.992 1.00 45.07 124 GLU A O 1
ATOM 949 N N . ASN A 1 125 ? -36.446 41.704 -3.722 1.00 42.51 125 ASN A N 1
ATOM 950 C CA . ASN A 1 125 ? -35.309 41.392 -2.858 1.00 47.37 125 ASN A CA 1
ATOM 951 C C . ASN A 1 125 ? -34.114 42.345 -2.951 1.00 40.23 125 ASN A C 1
ATOM 952 O O . ASN A 1 125 ? -33.261 42.332 -2.070 1.00 39.67 125 ASN A O 1
ATOM 957 N N . TYR A 1 126 ? -34.049 43.133 -4.022 1.00 41.57 126 TYR A N 1
ATOM 958 C CA . TYR A 1 126 ? -32.883 43.985 -4.310 1.00 41.85 126 TYR A CA 1
ATOM 959 C C . TYR A 1 126 ? -33.255 45.445 -4.525 1.00 45.31 126 TYR A C 1
ATOM 960 O O . TYR A 1 126 ? -34.339 45.764 -5.027 1.00 40.11 126 TYR A O 1
ATOM 969 N N . LYS A 1 127 ? -32.318 46.332 -4.206 1.00 36.69 127 LYS A N 1
ATOM 970 C CA . LYS A 1 127 ? -32.465 47.734 -4.552 1.00 33.89 127 LYS A CA 1
ATOM 971 C C . LYS A 1 127 ? -31.078 48.265 -4.896 1.00 31.88 127 LYS A C 1
ATOM 972 O O . LYS A 1 127 ? -30.101 47.874 -4.266 1.00 36.47 127 LYS A O 1
ATOM 978 N N . ALA A 1 128 ? -30.991 49.123 -5.908 1.00 29.91 128 ALA A N 1
ATOM 979 C CA . ALA A 1 128 ? -29.715 49.726 -6.293 1.00 28.42 128 ALA A CA 1
ATOM 980 C C . ALA A 1 128 ? -29.920 51.159 -6.753 1.00 30.15 128 ALA A C 1
ATOM 981 O O . ALA A 1 128 ? -30.871 51.464 -7.465 1.00 29.03 128 ALA A O 1
ATOM 983 N N . GLY A 1 129 ? -29.023 52.052 -6.352 1.00 25.83 129 GLY A N 1
ATOM 984 C CA . GLY A 1 129 ? -29.213 53.439 -6.705 1.00 22.34 129 GLY A CA 1
ATOM 985 C C . GLY A 1 129 ? -27.950 54.259 -6.606 1.00 23.44 129 GLY A C 1
ATOM 986 O O . GLY A 1 129 ? -26.856 53.729 -6.396 1.00 25.87 129 GLY A O 1
ATOM 987 N N . ILE A 1 130 ? -28.129 55.561 -6.765 1.00 22.48 130 ILE A N 1
ATOM 988 C CA . ILE A 1 130 ? -27.022 56.501 -6.709 1.00 22.00 130 ILE A CA 1
ATOM 989 C C . ILE A 1 130 ? -27.263 57.440 -5.550 1.00 28.08 130 ILE A C 1
ATOM 990 O O . ILE A 1 130 ? -28.412 57.668 -5.146 1.00 26.98 130 ILE A O 1
ATOM 995 N N . THR A 1 131 ? -26.184 57.999 -5.019 1.00 25.88 131 THR A N 1
ATOM 996 C CA . THR A 1 131 ? -26.300 58.862 -3.850 1.00 27.06 131 THR A CA 1
ATOM 997 C C . THR A 1 131 ? -25.411 60.079 -4.056 1.00 25.10 131 THR A C 1
ATOM 998 O O . THR A 1 131 ? -24.426 60.021 -4.803 1.00 23.89 131 THR A O 1
ATOM 1002 N N . ALA A 1 132 ? -25.801 61.189 -3.446 1.00 23.03 132 ALA A N 1
ATOM 1003 C CA . ALA A 1 132 ? -24.985 62.397 -3.427 1.00 26.83 132 ALA A CA 1
ATOM 1004 C C . ALA A 1 132 ? -25.226 63.082 -2.089 1.00 25.04 132 ALA A C 1
ATOM 1005 O O . ALA A 1 132 ? -26.339 63.063 -1.565 1.00 23.55 132 ALA A O 1
ATOM 1007 N N . GLY A 1 133 ? -24.193 63.694 -1.534 1.00 24.06 133 GLY A N 1
ATOM 1008 C CA . GLY A 1 133 ? -24.351 64.290 -0.229 1.00 25.29 133 GLY A CA 1
ATOM 1009 C C . GLY A 1 133 ? -23.208 65.195 0.149 1.00 23.39 133 GLY A C 1
ATOM 1010 O O . GLY A 1 133 ? -22.316 65.474 -0.656 1.00 21.81 133 GLY A O 1
ATOM 1011 N N . TYR A 1 134 ? -23.242 65.633 1.401 1.00 19.90 134 TYR A N 1
ATOM 1012 C CA . TYR A 1 134 ? -22.231 66.511 1.936 1.00 20.81 134 TYR A CA 1
ATOM 1013 C C . TYR A 1 134 ? -21.881 65.957 3.303 1.00 21.40 134 TYR A C 1
ATOM 1014 O O . TYR A 1 134 ? -22.767 65.600 4.076 1.00 19.79 134 TYR A O 1
ATOM 1023 N N . GLN A 1 135 ? -20.589 65.856 3.586 1.00 20.05 135 GLN A N 1
ATOM 1024 C CA . GLN A 1 135 ? -20.138 65.210 4.807 1.00 21.15 135 GLN A CA 1
ATOM 1025 C C . GLN A 1 135 ? -18.993 66.018 5.416 1.00 20.46 135 GLN A C 1
ATOM 1026 O O . GLN A 1 135 ? -18.203 66.614 4.691 1.00 19.95 135 GLN A O 1
ATOM 1032 N N . GLU A 1 136 ? -18.935 66.078 6.747 1.00 19.50 136 GLU A N 1
ATOM 1033 C CA . GLU A 1 136 ? -17.811 66.705 7.437 1.00 18.95 136 GLU A CA 1
ATOM 1034 C C . GLU A 1 136 ? -17.414 65.813 8.582 1.00 19.16 136 GLU A C 1
ATOM 1035 O O . GLU A 1 136 ? -18.274 65.301 9.295 1.00 18.99 136 GLU A O 1
ATOM 1041 N N . THR A 1 137 ? -16.105 65.634 8.762 1.00 17.47 137 TH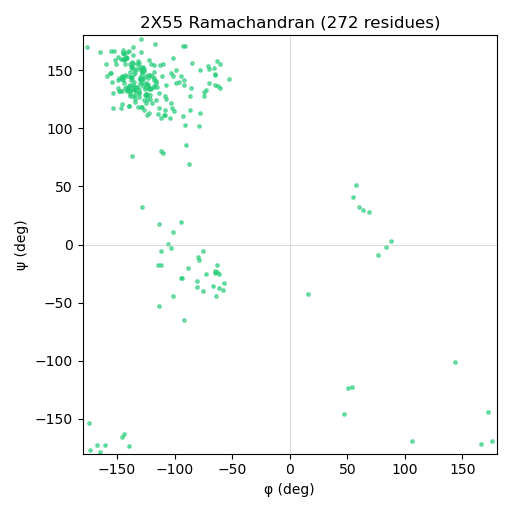R A N 1
ATOM 1042 C CA . THR A 1 137 ? -15.567 64.826 9.849 1.00 18.41 137 THR A CA 1
ATOM 1043 C C . THR A 1 137 ? -14.494 65.627 10.579 1.00 18.61 137 THR A C 1
ATOM 1044 O O . THR A 1 137 ? -13.706 66.332 9.930 1.00 19.43 137 THR A O 1
ATOM 1048 N N . ARG A 1 138 ? -14.480 65.538 11.914 1.00 18.89 138 ARG A N 1
ATOM 1049 C CA . ARG A 1 138 ? -13.512 66.262 12.737 1.00 20.85 138 ARG A CA 1
ATOM 1050 C C . ARG A 1 138 ? -12.842 65.329 13.721 1.00 21.25 138 ARG A C 1
ATOM 1051 O O . ARG A 1 138 ? -13.488 64.430 14.267 1.00 17.75 138 ARG A O 1
ATOM 1059 N N . PHE A 1 139 ? -11.545 65.542 13.945 1.00 16.95 139 PHE A N 1
ATOM 1060 C CA . PHE A 1 139 ? -10.782 64.796 14.949 1.00 19.13 139 PHE A CA 1
ATOM 1061 C C . PHE A 1 139 ? -9.928 65.781 15.729 1.00 20.35 139 PHE A C 1
ATOM 1062 O O . PHE A 1 139 ? -9.434 66.748 15.161 1.00 18.81 139 PHE A O 1
ATOM 1070 N N . SER A 1 140 ? -9.717 65.503 17.008 1.00 17.59 140 SER A N 1
ATOM 1071 C CA . SER A 1 140 ? -8.836 66.306 17.846 1.00 19.51 140 SER A CA 1
ATOM 1072 C C . SER A 1 140 ? -8.041 65.419 18.797 1.00 20.30 140 SER A C 1
ATOM 1073 O O . SER A 1 140 ? -8.597 64.512 19.424 1.00 19.50 140 SER A O 1
ATOM 1076 N N . TRP A 1 141 ? -6.743 65.694 18.913 1.00 16.44 141 TRP A N 1
ATOM 1077 C CA . TRP A 1 141 ? -5.859 64.943 19.812 1.00 17.89 141 TRP A CA 1
ATOM 1078 C C . TRP A 1 141 ? -5.009 65.891 20.653 1.00 19.88 141 TRP A C 1
ATOM 1079 O O . TRP A 1 141 ? -4.768 67.034 20.249 1.00 19.31 141 TRP A O 1
ATOM 1090 N N . THR A 1 142 ? -4.517 65.396 21.789 1.00 18.34 142 THR A N 1
ATOM 1091 C CA . THR A 1 142 ? -3.433 66.065 22.519 1.00 20.88 142 THR A CA 1
ATOM 1092 C C . THR A 1 142 ? -2.376 65.025 22.869 1.00 22.70 142 THR A C 1
ATOM 1093 O O . THR A 1 142 ? -2.654 64.059 23.589 1.00 21.87 142 THR A O 1
ATOM 1097 N N . ALA A 1 143 ? -1.167 65.217 22.351 1.00 18.56 143 ALA A N 1
ATOM 1098 C CA . ALA A 1 143 ? -0.025 64.385 22.722 1.00 19.31 143 ALA A CA 1
ATOM 1099 C C . ALA A 1 143 ? 0.643 64.937 23.974 1.00 27.56 143 ALA A C 1
ATOM 1100 O O . ALA A 1 143 ? 0.973 66.127 24.037 1.00 25.20 143 ALA A O 1
ATOM 1102 N N . THR A 1 144 ? 0.836 64.075 24.970 1.00 21.49 144 THR A N 1
ATOM 1103 C CA . THR A 1 144 ? 1.471 64.465 26.230 1.00 19.99 144 THR A CA 1
ATOM 1104 C C . THR A 1 144 ? 2.713 63.620 26.508 1.00 24.86 144 THR A C 1
ATOM 1105 O O . THR A 1 144 ? 2.868 62.518 25.968 1.00 24.14 144 THR A O 1
ATOM 1109 N N . GLY A 1 145 ? 3.602 64.140 27.352 1.00 20.70 145 GLY A N 1
ATOM 1110 C CA . GLY A 1 145 ? 4.802 63.413 27.743 1.00 21.50 145 GLY A CA 1
ATOM 1111 C C . GLY A 1 145 ? 5.528 62.796 26.567 1.00 29.48 145 GLY A C 1
ATOM 1112 O O . GLY A 1 145 ? 5.552 63.366 25.482 1.00 30.37 145 GLY A O 1
ATOM 1113 N N . GLY A 1 146 ? 6.138 61.633 26.779 1.00 24.91 146 GLY A N 1
ATOM 1114 C CA . GLY A 1 146 ? 6.747 60.912 25.679 1.00 27.64 146 GLY A CA 1
ATOM 1115 C C . GLY A 1 146 ? 8.260 60.981 25.695 1.00 26.58 146 GLY A C 1
ATOM 1116 O O . GLY A 1 146 ? 8.874 61.421 26.674 1.00 25.89 146 GLY A O 1
ATOM 1117 N N . SER A 1 147 ? 8.864 60.538 24.606 1.00 23.93 147 SER A N 1
ATOM 1118 C CA . SER A 1 147 ? 10.313 60.452 24.545 1.00 27.37 147 SER A CA 1
ATOM 1119 C C . SER A 1 147 ? 10.751 60.868 23.151 1.00 28.80 147 SER A C 1
ATOM 1120 O O . SER A 1 147 ? 9.931 60.980 22.238 1.00 26.99 147 SER A O 1
ATOM 1123 N N . TYR A 1 148 ? 12.040 61.129 22.984 1.00 29.57 148 TYR A N 1
ATOM 1124 C CA . TYR A 1 148 ? 12.508 61.614 21.693 1.00 31.94 148 TYR A CA 1
ATOM 1125 C C . TYR A 1 148 ? 13.900 61.089 21.392 1.00 32.92 148 TYR A C 1
ATOM 1126 O O . TYR A 1 148 ? 14.719 60.945 22.290 1.00 31.77 148 TYR A O 1
ATOM 1135 N N . SER A 1 149 ? 14.151 60.812 20.117 1.00 31.48 149 SER A N 1
ATOM 1136 C CA . SER A 1 149 ? 15.462 60.419 19.641 1.00 32.12 149 SER A CA 1
ATOM 1137 C C . SER A 1 149 ? 15.783 61.330 18.471 1.00 36.01 149 SER A C 1
ATOM 1138 O O . SER A 1 149 ? 15.056 61.358 17.478 1.00 37.32 149 SER A O 1
ATOM 1141 N N . TYR A 1 150 ? 16.844 62.116 18.603 1.00 35.24 150 TYR A N 1
ATOM 1142 C CA . TYR A 1 150 ? 17.173 63.103 17.589 1.00 36.53 150 TYR A CA 1
ATOM 1143 C C . TYR A 1 150 ? 18.558 62.843 17.019 1.00 36.30 150 TYR A C 1
ATOM 1144 O O . TYR A 1 150 ? 19.391 62.224 17.667 1.00 35.96 150 TYR A O 1
ATOM 1153 N N . ASN A 1 151 ? 18.790 63.297 15.792 1.00 35.71 151 ASN A N 1
ATOM 1154 C CA . ASN A 1 151 ? 20.092 63.124 15.170 1.00 36.11 151 ASN A CA 1
ATOM 1155 C C . ASN A 1 151 ? 20.505 61.657 15.086 1.00 34.23 151 ASN A C 1
ATOM 1156 O O . ASN A 1 151 ? 21.607 61.285 15.516 1.00 34.80 151 ASN A O 1
ATOM 1161 N N . ASN A 1 152 ? 19.618 60.825 14.554 1.00 33.46 152 ASN A N 1
ATOM 1162 C CA . ASN A 1 152 ? 19.934 59.413 14.353 1.00 37.91 152 ASN A CA 1
ATOM 1163 C C . ASN A 1 152 ? 20.196 58.643 15.645 1.00 41.51 152 ASN A C 1
ATOM 1164 O O . ASN A 1 152 ? 20.974 57.685 15.660 1.00 44.99 152 ASN A O 1
ATOM 1169 N N . GLY A 1 153 ? 19.562 59.070 16.727 1.00 41.40 153 GLY A N 1
ATOM 1170 C CA . GLY A 1 153 ? 19.687 58.374 17.993 1.00 38.02 153 GLY A CA 1
ATOM 1171 C C . GLY A 1 153 ? 20.860 58.836 18.825 1.00 44.18 153 GLY A C 1
ATOM 1172 O O . GLY A 1 153 ? 21.116 58.294 19.906 1.00 46.92 153 GLY A O 1
ATOM 1173 N N . ALA A 1 154 ? 21.584 59.838 18.340 1.00 38.61 154 ALA A N 1
ATOM 1174 C CA . ALA A 1 154 ? 22.724 60.340 19.103 1.00 49.45 154 ALA A CA 1
ATOM 1175 C C . ALA A 1 154 ? 22.233 60.996 20.384 1.00 42.92 154 ALA A C 1
ATOM 1176 O O . ALA A 1 154 ? 22.887 60.919 21.425 1.00 43.93 154 ALA A O 1
ATOM 1178 N N . TYR A 1 155 ? 21.082 61.646 20.298 1.00 42.79 155 TYR A N 1
ATOM 1179 C CA . TYR A 1 155 ? 20.540 62.413 21.417 1.00 44.27 155 TYR A CA 1
ATOM 1180 C C . TYR A 1 155 ? 19.138 61.959 21.759 1.00 44.78 155 TYR A C 1
ATOM 1181 O O . TYR A 1 155 ? 18.267 61.873 20.892 1.00 40.95 155 TYR A O 1
ATOM 1190 N N . THR A 1 156 ? 18.915 61.674 23.034 1.00 36.99 156 THR A N 1
ATOM 1191 C CA . THR A 1 156 ? 17.650 61.104 23.450 1.00 31.91 156 THR A CA 1
ATOM 1192 C C . THR A 1 156 ? 17.253 61.689 24.795 1.00 28.46 156 THR A C 1
ATOM 1193 O O . THR A 1 156 ? 18.087 62.229 25.520 1.00 29.52 156 THR A O 1
ATOM 1197 N N . GLY A 1 157 ? 15.977 61.588 25.124 1.00 30.88 157 GLY A N 1
ATOM 1198 C CA . GLY A 1 157 ? 15.508 62.089 26.399 1.00 29.20 157 GLY A CA 1
ATOM 1199 C C . GLY A 1 157 ? 14.007 61.953 26.482 1.00 33.65 157 GLY A C 1
ATOM 1200 O O . GLY A 1 157 ? 13.383 61.299 25.649 1.00 28.82 157 GLY A O 1
ATOM 1201 N N . ASN A 1 158 ? 13.427 62.576 27.497 1.00 28.88 158 ASN A N 1
ATOM 1202 C CA . ASN A 1 158 ? 12.016 62.406 27.777 1.00 27.19 158 ASN A CA 1
ATOM 1203 C C . ASN A 1 158 ? 11.342 63.759 27.910 1.00 31.35 158 ASN A C 1
ATOM 1204 O O . ASN A 1 158 ? 11.957 64.725 28.362 1.00 35.04 158 ASN A O 1
ATOM 1209 N N . PHE A 1 159 ? 10.075 63.831 27.528 1.00 25.80 159 PHE A N 1
ATOM 1210 C CA . PHE A 1 159 ? 9.277 65.001 27.861 1.00 27.90 159 PHE A CA 1
ATOM 1211 C C . PHE A 1 159 ? 8.693 64.842 29.268 1.00 31.63 159 PHE A C 1
ATOM 1212 O O . PHE A 1 159 ? 8.541 63.726 29.763 1.00 32.51 159 PHE A O 1
ATOM 1220 N N . PRO A 1 160 ? 8.356 65.960 29.924 1.00 39.04 160 PRO A N 1
ATOM 1221 C CA . PRO A 1 160 ? 7.771 65.845 31.266 1.00 39.87 160 PRO A CA 1
ATOM 1222 C C . PRO A 1 160 ? 6.465 65.050 31.218 1.00 31.58 160 PRO A C 1
ATOM 1223 O O . PRO A 1 160 ? 5.627 65.271 30.349 1.00 27.73 160 PRO A O 1
ATOM 1227 N N . LYS A 1 161 ? 6.300 64.116 32.142 1.00 31.10 161 LYS A N 1
ATOM 1228 C CA . LYS A 1 161 ? 5.139 63.247 32.129 1.00 33.68 161 LYS A CA 1
ATOM 1229 C C . LYS A 1 161 ? 3.867 64.067 32.310 1.00 34.96 161 LYS A C 1
ATOM 1230 O O . LYS A 1 161 ? 3.819 64.975 33.144 1.00 29.96 161 LYS A O 1
ATOM 1236 N N . GLY A 1 162 ? 2.855 63.749 31.510 1.00 28.65 162 GLY A N 1
ATOM 1237 C CA . GLY A 1 162 ? 1.545 64.375 31.608 1.00 30.13 162 GLY A CA 1
ATOM 1238 C C . GLY A 1 162 ? 1.418 65.779 31.036 1.00 32.43 162 GLY A C 1
ATOM 1239 O O . GLY A 1 162 ? 0.316 66.316 30.935 1.00 30.49 162 GLY A O 1
ATOM 1240 N N . VAL A 1 163 ? 2.532 66.395 30.662 1.00 28.49 163 VAL A N 1
ATOM 1241 C CA . VAL A 1 163 ? 2.463 67.762 30.154 1.00 27.78 163 VAL A CA 1
ATOM 1242 C C . VAL A 1 163 ? 2.159 67.758 28.659 1.00 24.95 163 VAL A C 1
ATOM 1243 O O . VAL A 1 163 ? 2.752 66.987 27.895 1.00 23.57 163 VAL A O 1
ATOM 1247 N N . ARG A 1 164 ? 1.228 68.603 28.226 1.00 19.40 164 ARG A N 1
ATOM 1248 C CA . ARG A 1 164 ? 0.910 68.631 26.797 1.00 19.82 164 ARG A CA 1
ATOM 1249 C C . ARG A 1 164 ? 2.085 69.111 25.956 1.00 24.61 164 ARG A C 1
ATOM 1250 O O . ARG A 1 164 ? 2.790 70.060 26.312 1.00 25.58 164 ARG A O 1
ATOM 1258 N N . VAL A 1 165 ? 2.295 68.431 24.838 1.00 21.90 165 VAL A N 1
ATOM 1259 C CA . VAL A 1 165 ? 3.429 68.705 23.978 1.00 22.06 165 VAL A CA 1
ATOM 1260 C C . VAL A 1 165 ? 2.933 69.266 22.655 1.00 22.51 165 VAL A C 1
ATOM 1261 O O . VAL A 1 165 ? 3.370 70.334 22.214 1.00 22.71 165 VAL A O 1
ATOM 1265 N N . ILE A 1 166 ? 2.009 68.548 22.017 1.00 17.54 166 ILE A N 1
ATOM 1266 C CA . ILE A 1 166 ? 1.441 68.992 20.752 1.00 17.73 166 ILE A CA 1
ATOM 1267 C C . ILE A 1 166 ? -0.057 68.732 20.729 1.00 23.44 166 ILE A C 1
ATOM 1268 O O . ILE A 1 166 ? -0.501 67.611 21.010 1.00 23.82 166 ILE A O 1
ATOM 1273 N N . GLY A 1 167 ? -0.837 69.767 20.417 1.00 19.95 167 GLY A N 1
ATOM 1274 C CA . GLY A 1 167 ? -2.269 69.610 20.175 1.00 17.85 167 GLY A CA 1
ATOM 1275 C C . GLY A 1 167 ? -2.520 69.610 18.677 1.00 22.09 167 GLY A C 1
ATOM 1276 O O . GLY A 1 167 ? -1.834 70.304 17.934 1.00 22.02 167 GLY A O 1
ATOM 1277 N N . TYR A 1 168 ? -3.491 68.829 18.211 1.00 18.07 168 TYR A N 1
ATOM 1278 C CA . TYR A 1 168 ? -3.707 68.711 16.772 1.00 19.51 168 TYR A CA 1
ATOM 1279 C C . TYR A 1 168 ? -5.165 68.451 16.477 1.00 21.14 168 TYR A C 1
ATOM 1280 O O . TYR A 1 168 ? -5.793 67.626 17.136 1.00 20.44 168 TYR A O 1
ATOM 1289 N N . ASN A 1 169 ? -5.717 69.157 15.500 1.00 18.09 169 ASN A N 1
ATOM 1290 C CA . ASN A 1 169 ? -7.051 68.799 15.038 1.00 18.62 169 ASN A CA 1
ATOM 1291 C C . ASN A 1 169 ? -7.152 68.854 13.531 1.00 19.95 169 ASN A C 1
ATOM 1292 O O . ASN A 1 169 ? -6.408 69.590 12.874 1.00 19.76 169 ASN A O 1
ATOM 1297 N N . GLN A 1 170 ? -8.059 68.049 12.989 1.00 17.87 170 GLN A N 1
ATOM 1298 C CA . GLN A 1 170 ? -8.287 67.986 11.551 1.00 18.11 170 GLN A CA 1
ATOM 1299 C C . GLN A 1 170 ? -9.770 68.118 11.267 1.00 20.72 170 GLN A C 1
ATOM 1300 O O . GLN A 1 170 ? -10.604 67.716 12.080 1.00 19.74 170 GLN A O 1
ATOM 1306 N N . ARG A 1 171 ? -10.088 68.633 10.083 1.00 19.62 171 ARG A N 1
ATOM 1307 C CA . ARG A 1 171 ? -11.464 68.695 9.606 1.00 20.13 171 ARG A CA 1
ATOM 1308 C C . ARG A 1 171 ? -11.445 68.386 8.121 1.00 21.85 171 ARG A C 1
ATOM 1309 O O . ARG A 1 171 ? -10.628 68.943 7.393 1.00 22.20 171 ARG A O 1
ATOM 1317 N N . PHE A 1 172 ? -12.327 67.488 7.683 1.00 17.51 172 PHE A N 1
ATOM 1318 C CA . PHE A 1 172 ? -12.490 67.161 6.263 1.00 18.16 172 PHE A CA 1
ATOM 1319 C C . PHE A 1 172 ? -13.931 67.440 5.882 1.00 20.63 172 PHE A C 1
ATOM 1320 O O . PHE A 1 172 ? -14.841 66.930 6.530 1.00 23.28 172 PHE A O 1
ATOM 1328 N N . SER A 1 173 ? -14.131 68.209 4.811 1.00 19.79 173 SER A N 1
ATOM 1329 C CA . SER A 1 173 ? -15.469 68.603 4.377 1.00 17.96 173 SER A CA 1
ATOM 1330 C C . SER A 1 173 ? -15.550 68.315 2.889 1.00 22.49 173 SER A C 1
ATOM 1331 O O . SER A 1 173 ? -14.639 68.666 2.155 1.00 21.67 173 SER A O 1
ATOM 1334 N N . MET A 1 174 ? -16.621 67.675 2.438 1.00 21.18 174 MET A N 1
ATOM 1335 C CA . MET A 1 174 ? -16.730 67.371 1.006 1.00 20.31 174 MET A CA 1
ATOM 1336 C C . MET A 1 174 ? -18.145 67.123 0.555 1.00 21.91 174 MET A C 1
ATOM 1337 O O . MET A 1 174 ? -18.933 66.508 1.265 1.00 22.43 174 MET A O 1
ATOM 1342 N N . PRO A 1 175 ? -18.452 67.542 -0.678 1.00 24.14 175 PRO A N 1
ATOM 1343 C CA . PRO A 1 175 ? -19.591 66.954 -1.375 1.00 21.45 175 PRO A CA 1
ATOM 1344 C C . PRO A 1 175 ? -19.101 65.611 -1.891 1.00 25.27 175 PRO A C 1
ATOM 1345 O O . PRO A 1 175 ? -17.910 65.467 -2.166 1.00 26.88 175 PRO A O 1
ATOM 1349 N N . TYR A 1 176 ? -19.984 64.628 -2.018 1.00 22.23 176 TYR A N 1
ATOM 1350 C CA . TYR A 1 176 ? -19.561 63.337 -2.524 1.00 21.19 176 TYR A CA 1
ATOM 1351 C C . TYR A 1 176 ? -20.661 62.708 -3.360 1.00 28.17 176 TYR A C 1
ATOM 1352 O O . TYR A 1 176 ? -21.813 63.139 -3.314 1.00 22.73 176 TYR A O 1
ATOM 1361 N N . ILE A 1 177 ? -20.291 61.687 -4.120 1.00 23.16 177 ILE A N 1
ATOM 1362 C CA . ILE A 1 177 ? -21.265 60.912 -4.880 1.00 20.74 177 ILE A CA 1
ATOM 1363 C C . ILE A 1 177 ? -21.022 59.449 -4.577 1.00 22.71 177 ILE A C 1
ATOM 1364 O O . ILE A 1 177 ? -19.987 59.087 -4.011 1.00 29.32 177 ILE A O 1
ATOM 1369 N N . GLY A 1 178 ? -21.974 58.592 -4.9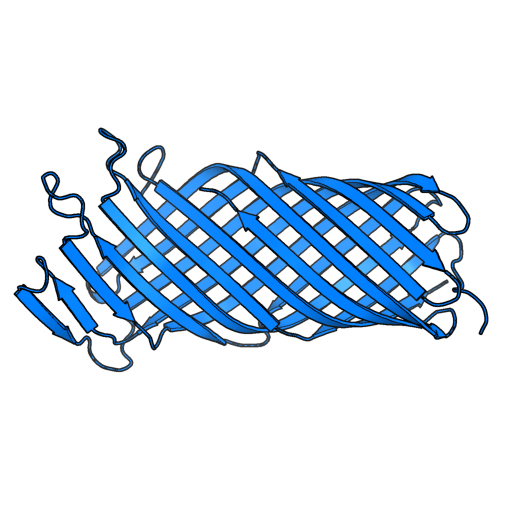27 1.00 24.15 178 GLY A N 1
ATOM 1370 C CA . GLY A 1 178 ? -21.799 57.189 -4.625 1.00 28.81 178 GLY A CA 1
ATOM 1371 C C . GLY A 1 178 ? -22.849 56.260 -5.186 1.00 30.31 178 GLY A C 1
ATOM 1372 O O . GLY A 1 178 ? -23.742 56.677 -5.925 1.00 28.33 178 GLY A O 1
ATOM 1373 N N . LEU A 1 179 ? -22.710 54.986 -4.834 1.00 23.78 179 LEU A N 1
ATOM 1374 C CA . LEU A 1 179 ? -23.637 53.946 -5.265 1.00 24.40 179 LEU A CA 1
ATOM 1375 C C . LEU A 1 179 ? -24.187 53.283 -4.015 1.00 26.69 179 LEU A C 1
ATOM 1376 O O . LEU A 1 179 ? -23.464 53.113 -3.038 1.00 27.52 179 LEU A O 1
ATOM 1381 N N . ALA A 1 180 ? -25.464 52.904 -4.040 1.00 25.46 180 ALA A N 1
ATOM 1382 C CA . ALA A 1 180 ? -26.088 52.291 -2.874 1.00 27.01 180 ALA A CA 1
ATOM 1383 C C . ALA A 1 180 ? -26.799 51.020 -3.306 1.00 28.69 180 ALA A C 1
ATOM 1384 O O . ALA A 1 180 ? -27.360 50.960 -4.392 1.00 25.92 180 ALA A O 1
ATOM 1386 N N . GLY A 1 181 ? -26.760 50.006 -2.455 1.00 25.41 181 GLY A N 1
ATOM 1387 C CA . GLY A 1 181 ? -27.403 48.743 -2.772 1.00 26.78 181 GLY A CA 1
ATOM 1388 C C . GLY A 1 181 ? -28.026 48.144 -1.524 1.00 30.12 181 GLY A C 1
ATOM 1389 O O . GLY A 1 181 ? -27.614 48.417 -0.392 1.00 27.30 181 GLY A O 1
ATOM 1390 N N . GLN A 1 182 ? -29.036 47.314 -1.729 1.00 27.86 182 GLN A N 1
ATOM 1391 C CA . GLN A 1 182 ? -29.661 46.638 -0.609 1.00 25.52 182 GLN A CA 1
ATOM 1392 C C . GLN A 1 182 ? -30.105 45.261 -1.076 1.00 34.06 182 GLN A C 1
ATOM 1393 O O . GLN A 1 182 ? -30.533 45.091 -2.223 1.00 29.74 182 GLN A O 1
ATOM 1399 N N . TYR A 1 183 ? -29.969 44.280 -0.194 1.00 28.61 183 TYR A N 1
ATOM 1400 C CA . TYR A 1 183 ? -30.454 42.937 -0.472 1.00 27.42 183 TYR A CA 1
ATOM 1401 C C . TYR A 1 183 ? -31.244 42.474 0.736 1.00 32.39 183 TYR A C 1
ATOM 1402 O O . TYR A 1 183 ? -30.816 42.659 1.872 1.00 28.62 183 TYR A O 1
ATOM 1411 N N . ARG A 1 184 ? -32.400 41.870 0.493 1.00 27.90 184 ARG A N 1
ATOM 1412 C CA . ARG A 1 184 ? -33.274 41.476 1.584 1.00 32.26 184 ARG A CA 1
ATOM 1413 C C . ARG A 1 184 ? -33.848 40.106 1.269 1.00 36.08 184 ARG A C 1
ATOM 1414 O O . ARG A 1 184 ? -34.293 39.865 0.158 1.00 34.48 184 ARG A O 1
ATOM 1422 N N . ILE A 1 185 ? -33.799 39.200 2.234 1.00 32.99 185 ILE A N 1
ATOM 1423 C CA . ILE A 1 185 ? -34.560 37.958 2.121 1.00 34.52 185 ILE A CA 1
ATOM 1424 C C . ILE A 1 185 ? -35.168 37.631 3.463 1.00 34.03 185 ILE A C 1
ATOM 1425 O O . ILE A 1 185 ? -34.481 37.645 4.486 1.00 38.87 185 ILE A O 1
ATOM 1430 N N . ASN A 1 186 ? -36.467 37.357 3.454 1.00 35.15 186 ASN A N 1
ATOM 1431 C CA . ASN A 1 186 ? -37.188 37.126 4.686 1.00 38.64 186 ASN A CA 1
ATOM 1432 C C . ASN A 1 186 ? -36.954 38.317 5.600 1.00 39.95 186 ASN A C 1
ATOM 1433 O O . ASN A 1 186 ? -37.220 39.456 5.219 1.00 36.23 186 ASN A O 1
ATOM 1438 N N . ASP A 1 187 ? -36.436 38.075 6.794 1.00 30.62 187 ASP A N 1
ATOM 1439 C CA . ASP A 1 187 ? -36.262 39.177 7.728 1.00 28.69 187 ASP A CA 1
ATOM 1440 C C . ASP A 1 187 ? -34.827 39.682 7.804 1.00 29.93 187 ASP A C 1
ATOM 1441 O O . ASP A 1 187 ? -34.496 40.464 8.690 1.00 29.71 187 ASP A O 1
ATOM 1446 N N . PHE A 1 188 ? -33.984 39.232 6.881 1.00 28.70 188 PHE A N 1
ATOM 1447 C CA . PHE A 1 188 ? -32.592 39.662 6.869 1.00 32.87 188 PHE A CA 1
ATOM 1448 C C . PHE A 1 188 ? -32.402 40.770 5.844 1.00 31.83 188 PHE A C 1
ATOM 1449 O O . PHE A 1 188 ? -32.972 40.716 4.749 1.00 30.09 188 PHE A O 1
ATOM 1457 N N . GLU A 1 189 ? -31.609 41.781 6.200 1.00 25.68 189 GLU A N 1
ATOM 1458 C CA . GLU A 1 189 ? -31.382 42.886 5.286 1.00 23.60 189 GLU A CA 1
ATOM 1459 C C . GLU A 1 189 ? -29.914 43.308 5.310 1.00 27.48 189 GLU A C 1
ATOM 1460 O O . GLU A 1 189 ? -29.324 43.481 6.380 1.00 25.61 189 GLU A O 1
ATOM 1466 N N . LEU A 1 190 ? -29.343 43.453 4.122 1.00 23.81 190 LEU A N 1
ATOM 1467 C CA . LEU A 1 190 ? -27.954 43.889 3.974 1.00 23.92 190 LEU A CA 1
ATOM 1468 C C . LEU A 1 190 ? -27.938 45.165 3.142 1.00 24.70 190 LEU A C 1
ATOM 1469 O O . LEU A 1 190 ? -28.478 45.188 2.037 1.00 27.83 190 LEU A O 1
ATOM 1474 N N . ASN A 1 191 ? -27.324 46.222 3.673 1.00 23.10 191 ASN A N 1
ATOM 1475 C CA . ASN A 1 191 ? -27.160 47.463 2.922 1.00 24.77 191 ASN A CA 1
ATOM 1476 C C . ASN A 1 191 ? -25.674 47.719 2.710 1.00 24.84 191 ASN A C 1
ATOM 1477 O O . ASN A 1 191 ? -24.873 47.463 3.608 1.00 22.16 191 ASN A O 1
ATOM 1482 N N . ALA A 1 192 ? -25.316 48.202 1.527 1.00 22.52 192 ALA A N 1
ATOM 1483 C CA . ALA A 1 192 ? -23.929 48.568 1.239 1.00 24.95 192 ALA A CA 1
ATOM 1484 C C . ALA A 1 192 ? -23.917 49.860 0.447 1.00 29.42 192 ALA A C 1
ATOM 1485 O O . ALA A 1 192 ? -24.721 50.045 -0.469 1.00 31.54 192 ALA A O 1
ATOM 1487 N N . LEU A 1 193 ? -23.006 50.753 0.811 1.00 23.05 193 LEU A N 1
ATOM 1488 C CA . LEU A 1 193 ? -22.857 52.029 0.125 1.00 24.76 193 LEU A CA 1
ATOM 1489 C C . LEU A 1 193 ? -21.383 52.185 -0.198 1.00 27.59 193 LEU A C 1
ATOM 1490 O O . LEU A 1 193 ? -20.533 51.805 0.608 1.00 24.25 193 LEU A O 1
ATOM 1495 N N . PHE A 1 194 ? -21.095 52.743 -1.363 1.00 22.15 194 PHE A N 1
ATOM 1496 C CA . PHE A 1 194 ? -19.726 53.124 -1.729 1.00 21.68 194 PHE A CA 1
ATOM 1497 C C . PHE A 1 194 ? -19.744 54.597 -2.078 1.00 27.66 194 PHE A C 1
ATOM 1498 O O . PHE A 1 194 ? -20.544 55.033 -2.903 1.00 31.38 194 PHE A O 1
ATOM 1506 N N . LYS A 1 195 ? -18.860 55.358 -1.449 1.00 22.43 195 LYS A N 1
ATOM 1507 C CA . LYS A 1 195 ? -18.864 56.810 -1.578 1.00 21.06 195 LYS A CA 1
ATOM 1508 C C . LYS A 1 195 ? -17.520 57.285 -2.131 1.00 27.55 195 LYS A C 1
ATOM 1509 O O . LYS A 1 195 ? -16.476 56.700 -1.836 1.00 24.78 195 LYS A O 1
ATOM 1515 N N . PHE A 1 196 ? -17.557 58.343 -2.932 1.00 21.74 196 PHE A N 1
ATOM 1516 C CA . PHE A 1 196 ? -16.353 58.856 -3.586 1.00 22.79 196 PHE A CA 1
ATOM 1517 C C . PHE A 1 196 ? -16.374 60.375 -3.674 1.00 23.00 196 PHE A C 1
ATOM 1518 O O . PHE A 1 196 ? -17.420 60.977 -3.894 1.00 23.47 196 PHE A O 1
ATOM 1526 N N . SER A 1 197 ? -15.207 60.994 -3.534 1.00 23.51 197 SER A N 1
ATOM 1527 C CA . SER A 1 197 ? -15.102 62.425 -3.760 1.00 22.88 197 SER A CA 1
ATOM 1528 C C . SER A 1 197 ? -13.729 62.780 -4.310 1.00 23.93 197 SER A C 1
ATOM 1529 O O . SER A 1 197 ? -12.738 62.160 -3.936 1.00 24.44 197 SER A O 1
ATOM 1532 N N . ASP A 1 198 ? -13.691 63.761 -5.213 1.00 23.20 198 ASP A N 1
ATOM 1533 C CA . ASP A 1 198 ? -12.440 64.388 -5.647 1.00 22.35 198 ASP A CA 1
ATOM 1534 C C . ASP A 1 198 ? -12.400 65.840 -5.202 1.00 26.90 198 ASP A C 1
ATOM 1535 O O . ASP A 1 198 ? -11.600 66.630 -5.696 1.00 28.26 198 ASP A O 1
ATOM 1540 N N . TRP A 1 199 ? -13.256 66.179 -4.244 1.00 23.93 199 TRP A N 1
ATOM 1541 C CA . TRP A 1 199 ? -13.489 67.571 -3.889 1.00 26.35 199 TRP A CA 1
ATOM 1542 C C . TRP A 1 199 ? -13.342 67.800 -2.384 1.00 28.27 199 TRP A C 1
ATOM 1543 O O . TRP A 1 199 ? -13.990 68.669 -1.814 1.00 27.55 199 TRP A O 1
ATOM 1554 N N . VAL A 1 200 ? -12.465 67.036 -1.751 1.00 22.74 200 VAL A N 1
ATOM 1555 C CA . VAL A 1 200 ? -12.317 67.173 -0.300 1.00 21.38 200 VAL A CA 1
ATOM 1556 C C . VAL A 1 200 ? -11.561 68.460 0.066 1.00 25.40 200 VAL A C 1
ATOM 1557 O O . VAL A 1 200 ? -10.496 68.748 -0.502 1.00 26.43 200 VAL A O 1
ATOM 1561 N N . ARG A 1 201 ? -12.115 69.219 1.009 1.00 25.94 201 ARG A N 1
ATOM 1562 C CA . ARG A 1 201 ? -11.417 70.350 1.618 1.00 24.97 201 ARG A CA 1
ATOM 1563 C C . ARG A 1 201 ? -10.942 69.928 2.993 1.00 25.41 201 ARG A C 1
ATOM 1564 O O . ARG A 1 201 ? -11.747 69.508 3.832 1.00 23.54 201 ARG A O 1
ATOM 1572 N N . ALA A 1 202 ? -9.634 70.004 3.221 1.00 22.72 202 ALA A N 1
ATOM 1573 C CA . ALA A 1 202 ? -9.077 69.574 4.501 1.00 22.61 202 ALA A CA 1
ATOM 1574 C C . ALA A 1 202 ? -8.415 70.754 5.205 1.00 22.14 202 ALA A C 1
ATOM 1575 O O . ALA A 1 202 ? -7.755 71.570 4.559 1.00 23.39 202 ALA A O 1
ATOM 1577 N N . HIS A 1 203 ? -8.570 70.821 6.529 1.00 21.49 203 HIS A N 1
ATOM 1578 C CA . HIS A 1 203 ? -7.944 71.860 7.331 1.00 25.22 203 HIS A CA 1
ATOM 1579 C C . HIS A 1 203 ? -7.336 71.178 8.538 1.00 18.91 203 HIS A C 1
ATOM 1580 O O . HIS A 1 203 ? -7.861 70.165 9.012 1.00 20.75 203 HIS A O 1
ATOM 1587 N N . ASP A 1 204 ? -6.239 71.717 9.042 1.00 19.95 204 ASP A N 1
ATOM 1588 C CA . ASP A 1 204 ? -5.766 71.290 10.342 1.00 19.92 204 ASP A CA 1
ATOM 1589 C C . ASP A 1 204 ? -5.170 72.453 11.129 1.00 18.04 204 ASP A C 1
ATOM 1590 O O . ASP A 1 204 ? -4.852 73.508 10.563 1.00 20.52 204 ASP A O 1
ATOM 1595 N N . ASN A 1 205 ? -5.094 72.271 12.442 1.00 22.01 205 ASN A N 1
ATOM 1596 C CA . ASN A 1 205 ? -4.473 73.225 13.341 1.00 23.15 205 ASN A CA 1
ATOM 1597 C C . ASN A 1 205 ? -3.566 72.415 14.256 1.00 20.94 205 ASN A C 1
ATOM 1598 O O . ASN A 1 205 ? -3.964 71.367 14.777 1.00 22.28 205 ASN A O 1
ATOM 1603 N N . ASP A 1 206 ? -2.358 72.909 14.466 1.00 22.76 206 ASP A N 1
ATOM 1604 C CA . ASP A 1 206 ? -1.392 72.212 15.303 1.00 18.70 206 ASP A CA 1
ATOM 1605 C C . ASP A 1 206 ? -0.843 73.234 16.288 1.00 22.81 206 ASP A C 1
ATOM 1606 O O . ASP A 1 206 ? -0.414 74.306 15.876 1.00 21.79 206 ASP A O 1
ATOM 1611 N N . GLU A 1 207 ? -0.905 72.923 17.581 1.00 22.06 207 GLU A N 1
ATOM 1612 C CA . GLU A 1 207 ? -0.256 73.748 18.589 1.00 24.81 207 GLU A CA 1
ATOM 1613 C C . GLU A 1 207 ? 0.965 73.018 19.141 1.00 22.71 207 GLU A C 1
ATOM 1614 O O . GLU A 1 207 ? 0.831 71.999 19.827 1.00 22.18 207 GLU A O 1
ATOM 1620 N N . HIS A 1 208 ? 2.153 73.534 18.837 1.00 22.10 208 HIS A N 1
ATOM 1621 C CA . HIS A 1 208 ? 3.375 73.006 19.427 1.00 23.96 208 HIS A CA 1
ATOM 1622 C C . HIS A 1 208 ? 3.641 73.785 20.714 1.00 24.38 208 HIS A C 1
ATOM 1623 O O . HIS A 1 208 ? 4.387 74.777 20.717 1.00 24.09 208 HIS A O 1
ATOM 1630 N N . TYR A 1 209 ? 3.030 73.334 21.806 1.00 23.84 209 TYR A N 1
ATOM 1631 C CA . TYR A 1 209 ? 3.034 74.102 23.050 1.00 23.94 209 TYR A CA 1
ATOM 1632 C C . TYR A 1 209 ? 4.430 74.408 23.566 1.00 28.11 209 TYR A C 1
ATOM 1633 O O . TYR A 1 209 ? 4.687 75.497 24.073 1.00 28.02 209 TYR A O 1
ATOM 1642 N N . MET A 1 210 ? 5.334 73.448 23.442 1.00 24.09 210 MET A N 1
ATOM 1643 C CA . MET A 1 210 ? 6.680 73.648 23.983 1.00 28.13 210 MET A CA 1
ATOM 1644 C C . MET A 1 210 ? 7.580 74.509 23.107 1.00 28.87 210 MET A C 1
ATOM 1645 O O . MET A 1 210 ? 8.636 74.978 23.560 1.00 30.66 210 MET A O 1
ATOM 1650 N N . ARG A 1 211 ? 7.155 74.736 21.870 1.00 26.69 211 ARG A N 1
ATOM 1651 C CA . ARG A 1 211 ? 7.896 75.603 20.957 1.00 27.99 211 ARG A CA 1
ATOM 1652 C C . ARG A 1 211 ? 7.243 76.974 20.809 1.00 28.06 211 ARG A C 1
ATOM 1653 O O . ARG A 1 211 ? 7.775 77.825 20.099 1.00 27.74 211 ARG A O 1
ATOM 1661 N N . ASP A 1 212 ? 6.090 77.176 21.454 1.00 25.64 212 ASP A N 1
ATOM 1662 C CA . ASP A 1 212 ? 5.325 78.418 21.297 1.00 26.85 212 ASP A CA 1
ATOM 1663 C C . ASP A 1 212 ? 5.021 78.701 19.829 1.00 27.34 212 ASP A C 1
ATOM 1664 O O . ASP A 1 212 ? 5.109 79.845 19.383 1.00 29.12 212 ASP A O 1
ATOM 1669 N N . LEU A 1 213 ? 4.674 77.658 19.078 1.00 25.02 213 LEU A N 1
ATOM 1670 C CA . LEU A 1 213 ? 4.360 77.805 17.667 1.00 26.25 213 LEU A CA 1
ATOM 1671 C C . LEU A 1 213 ? 2.989 77.203 17.397 1.00 28.63 213 LEU A C 1
ATOM 1672 O O . LEU A 1 213 ? 2.630 76.212 18.012 1.00 26.55 213 LEU A O 1
ATOM 1677 N N . THR A 1 214 ? 2.245 77.802 16.475 1.00 23.35 214 THR A N 1
ATOM 1678 C CA . THR A 1 214 ? 0.987 77.236 15.999 1.00 22.23 214 THR A CA 1
ATOM 1679 C C . THR A 1 214 ? 1.081 77.106 14.480 1.00 25.04 214 THR A C 1
ATOM 1680 O O . THR A 1 214 ? 1.582 78.000 13.811 1.00 27.47 214 THR A O 1
ATOM 1684 N N . PHE A 1 215 ? 0.598 75.990 13.940 1.00 23.22 215 PHE A N 1
ATOM 1685 C CA . PHE A 1 215 ? 0.577 75.790 12.498 1.00 23.75 215 PHE A CA 1
ATOM 1686 C C . PHE A 1 215 ? -0.862 75.634 12.029 1.00 25.42 215 PHE A C 1
ATOM 1687 O O . PHE A 1 215 ? -1.714 75.112 12.753 1.00 26.04 215 PHE A O 1
ATOM 1695 N N . ARG A 1 216 ? -1.129 76.081 10.810 1.00 24.03 216 ARG A N 1
ATOM 1696 C CA . ARG A 1 216 ? -2.421 75.877 10.208 1.00 24.74 216 ARG A CA 1
ATOM 1697 C C . ARG A 1 216 ? -2.131 75.404 8.793 1.00 27.03 216 ARG A C 1
ATOM 1698 O O . ARG A 1 216 ? -1.287 75.985 8.108 1.00 29.48 216 ARG A O 1
ATOM 1706 N N . GLU A 1 217 ? -2.795 74.333 8.371 1.00 27.28 217 GLU A N 1
ATOM 1707 C CA . GLU A 1 217 ? -2.632 73.821 7.010 1.00 30.47 217 GLU A CA 1
ATOM 1708 C C . GLU A 1 217 ? -3.992 73.658 6.370 1.00 29.44 217 GLU A C 1
ATOM 1709 O O . GLU A 1 217 ? -4.999 73.397 7.037 1.00 24.01 217 GLU A O 1
ATOM 1715 N N . LYS A 1 218 ? -4.020 73.776 5.055 1.00 29.84 218 LYS A N 1
ATOM 1716 C CA . LYS A 1 218 ? -5.261 73.585 4.346 1.00 33.37 218 LYS A CA 1
ATOM 1717 C C . LYS A 1 218 ? -4.926 73.019 2.976 1.00 39.19 218 LYS A C 1
ATOM 1718 O O . LYS A 1 218 ? -3.909 73.386 2.385 1.00 33.48 218 LYS A O 1
ATOM 1724 N N . THR A 1 219 ? -5.751 72.089 2.502 1.00 29.90 219 THR A N 1
ATOM 1725 C CA . THR A 1 219 ? -5.602 71.549 1.159 1.00 29.03 219 THR A CA 1
ATOM 1726 C C . THR A 1 219 ? -6.977 71.455 0.520 1.00 29.43 219 THR A C 1
ATOM 1727 O O . THR A 1 219 ? -7.997 71.397 1.212 1.00 31.83 219 THR A O 1
ATOM 1731 N N . SER A 1 220 ? -7.013 71.446 -0.807 1.00 25.86 220 SER A N 1
ATOM 1732 C CA . SER A 1 220 ? -8.287 71.419 -1.505 1.00 30.95 220 SER A CA 1
ATOM 1733 C C . SER A 1 220 ? -8.180 70.414 -2.640 1.00 32.48 220 SER A C 1
ATOM 1734 O O . SER A 1 220 ? -7.078 70.107 -3.091 1.00 27.76 220 SER A O 1
ATOM 1737 N N . GLY A 1 221 ? -9.318 69.879 -3.077 1.00 28.19 221 GLY A N 1
ATOM 1738 C CA . GLY A 1 221 ? -9.350 68.982 -4.217 1.00 30.82 221 GLY A CA 1
ATOM 1739 C C . GLY A 1 221 ? -8.712 67.620 -4.026 1.00 31.74 221 GLY A C 1
ATOM 1740 O O . GLY A 1 221 ? -8.240 67.026 -4.990 1.00 28.27 221 GLY A O 1
ATOM 1741 N N . SER A 1 222 ? -8.693 67.109 -2.796 1.00 27.15 222 SER A N 1
ATOM 1742 C CA . SER A 1 222 ? -8.153 65.774 -2.575 1.00 29.03 222 SER A CA 1
ATOM 1743 C C . SER A 1 222 ? -9.249 64.712 -2.674 1.00 25.41 222 SER A C 1
ATOM 1744 O O . SER A 1 222 ? -10.432 65.034 -2.748 1.00 24.59 222 SER A O 1
ATOM 1747 N N . ARG A 1 223 ? -8.834 63.453 -2.683 1.00 21.95 223 ARG A N 1
ATOM 1748 C CA . ARG A 1 223 ? -9.738 62.339 -2.926 1.00 23.28 223 ARG A CA 1
ATOM 1749 C C . ARG A 1 223 ? -10.196 61.662 -1.642 1.00 25.49 223 ARG A C 1
ATOM 1750 O O . ARG A 1 223 ? -9.474 61.626 -0.639 1.00 25.27 223 ARG A O 1
ATOM 1758 N N . TYR A 1 224 ? -11.404 61.106 -1.688 1.00 23.35 224 TYR A N 1
ATOM 1759 C CA . TYR A 1 224 ? -11.942 60.337 -0.569 1.00 23.43 224 TYR A CA 1
ATOM 1760 C C . TYR A 1 224 ? -12.636 59.096 -1.127 1.00 23.68 224 TYR A C 1
ATOM 1761 O O . TYR A 1 224 ? -13.253 59.161 -2.196 1.00 25.08 224 TYR A O 1
ATOM 1770 N N . TYR A 1 225 ? -12.491 57.971 -0.431 1.00 20.98 225 TYR A N 1
ATOM 1771 C CA . TYR A 1 225 ? -13.276 56.764 -0.705 1.00 20.87 225 TYR A CA 1
ATOM 1772 C C . TYR A 1 225 ? -13.863 56.325 0.620 1.00 22.17 225 TYR A C 1
ATOM 1773 O O . TYR A 1 225 ? -13.191 56.391 1.651 1.00 24.28 225 TYR A O 1
ATOM 1782 N N . GLY A 1 226 ? -15.095 55.825 0.605 1.00 20.95 226 GLY A N 1
ATOM 1783 C CA . GLY A 1 226 ? -15.682 55.320 1.839 1.00 20.62 226 GLY A CA 1
ATOM 1784 C C . GLY A 1 226 ? -16.683 54.216 1.550 1.00 23.18 226 GLY A C 1
ATOM 1785 O O . GLY A 1 226 ? -17.233 54.139 0.455 1.00 22.80 226 GLY A O 1
ATOM 1786 N N . THR A 1 227 ? -16.908 53.353 2.528 1.00 19.41 227 THR A N 1
ATOM 1787 C CA . THR A 1 227 ? -17.978 52.367 2.410 1.00 18.72 227 THR A CA 1
ATOM 1788 C C . THR A 1 227 ? -18.743 52.271 3.712 1.00 24.02 227 THR A C 1
ATOM 1789 O O . THR A 1 227 ? -18.211 52.564 4.791 1.00 24.85 227 THR A O 1
ATOM 1793 N N . VAL A 1 228 ? -20.009 51.872 3.603 1.00 24.40 228 VAL A N 1
ATOM 1794 C CA . VAL A 1 228 ? -20.829 51.602 4.765 1.00 26.14 228 VAL A CA 1
ATOM 1795 C C . VAL A 1 228 ? -21.523 50.280 4.472 1.00 29.26 228 VAL A C 1
ATOM 1796 O O . VAL A 1 228 ? -22.150 50.136 3.430 1.00 27.75 228 VAL A O 1
ATOM 1800 N N . ILE A 1 229 ? -21.374 49.319 5.372 1.00 24.48 229 ILE A N 1
ATOM 1801 C CA . ILE A 1 229 ? -22.033 48.019 5.241 1.00 23.60 229 ILE A CA 1
ATOM 1802 C C . ILE A 1 229 ? -22.820 47.756 6.522 1.00 25.29 229 ILE A C 1
ATOM 1803 O O . ILE A 1 229 ? -22.282 47.878 7.618 1.00 23.12 229 ILE A O 1
ATOM 1808 N N . ASN A 1 230 ? -24.097 47.406 6.380 1.00 22.63 230 ASN A N 1
ATOM 1809 C CA . ASN A 1 230 ? -24.985 47.240 7.531 1.00 22.08 230 ASN A CA 1
ATOM 1810 C C . ASN A 1 230 ? -25.686 45.897 7.335 1.00 22.90 230 ASN A C 1
ATOM 1811 O O . ASN A 1 230 ? -26.170 45.608 6.247 1.00 24.62 230 ASN A O 1
ATOM 1816 N N . ALA A 1 231 ? -25.683 45.057 8.359 1.00 24.12 231 ALA A N 1
ATOM 1817 C CA . ALA A 1 231 ? -26.372 43.770 8.265 1.00 27.31 231 ALA A CA 1
ATOM 1818 C C . ALA A 1 231 ? -27.336 43.719 9.426 1.00 26.32 231 ALA A C 1
ATOM 1819 O O . ALA A 1 231 ? -26.954 43.967 10.568 1.00 24.73 231 ALA A O 1
ATOM 1821 N N . GLY A 1 232 ? -28.593 43.410 9.140 1.00 29.58 232 GLY A N 1
ATOM 1822 C CA . GLY A 1 232 ? -29.612 43.508 10.165 1.00 24.55 232 GLY A CA 1
ATOM 1823 C C . GLY A 1 232 ? -30.679 42.443 10.058 1.00 24.75 232 GLY A C 1
ATOM 1824 O O . GLY A 1 232 ? -30.786 41.746 9.049 1.00 25.23 232 GLY A O 1
ATOM 1825 N N . TYR A 1 233 ? -31.468 42.350 11.119 1.00 24.54 233 TYR A N 1
ATOM 1826 C CA . TYR A 1 233 ? -32.556 41.386 11.198 1.00 27.68 233 TYR A CA 1
ATOM 1827 C C . TYR A 1 233 ? -33.782 42.076 11.772 1.00 19.01 233 TYR A C 1
ATOM 1828 O O . TYR A 1 233 ? -33.720 42.715 12.827 1.00 23.00 233 TYR A O 1
ATOM 1837 N N . TYR A 1 234 ? -34.903 41.947 11.075 1.00 24.60 234 TYR A N 1
ATOM 1838 C CA . TYR A 1 234 ? -36.143 42.529 11.553 1.00 22.81 234 TYR A CA 1
ATOM 1839 C C . TYR A 1 234 ? -36.721 41.622 12.626 1.00 24.23 234 TYR A C 1
ATOM 1840 O O . TYR A 1 234 ? -37.287 40.563 12.320 1.00 25.70 234 TYR A O 1
ATOM 1849 N N . VAL A 1 235 ? -36.550 42.017 13.881 1.00 22.05 235 VAL A N 1
ATOM 1850 C CA . VAL A 1 235 ? -37.139 41.260 14.982 1.00 23.53 235 VAL A CA 1
ATOM 1851 C C . VAL A 1 235 ? -38.651 41.458 15.018 1.00 25.14 235 VAL A C 1
ATOM 1852 O O . VAL A 1 235 ? -39.386 40.611 15.542 1.00 27.94 235 VAL A O 1
ATOM 1856 N N . THR A 1 236 ? -39.109 42.588 14.486 1.00 23.74 236 THR A N 1
ATOM 1857 C CA . THR A 1 236 ? -40.531 42.795 14.188 1.00 23.56 236 THR A CA 1
ATOM 1858 C C . THR A 1 236 ? -40.570 43.437 12.806 1.00 23.05 236 THR A C 1
ATOM 1859 O O . THR A 1 236 ? -39.527 43.863 12.298 1.00 24.46 236 THR A O 1
ATOM 1863 N N . PRO A 1 237 ? -41.761 43.553 12.201 1.00 21.24 237 PRO A N 1
ATOM 1864 C CA . PRO A 1 237 ? -41.770 44.160 10.865 1.00 24.53 237 PRO A CA 1
ATOM 1865 C C . PRO A 1 237 ? -41.294 45.624 10.834 1.00 21.04 237 PRO A C 1
ATOM 1866 O O . PRO A 1 237 ? -40.960 46.093 9.746 1.00 25.94 237 PRO A O 1
ATOM 1870 N N . ASN A 1 238 ? -41.271 46.313 11.979 1.00 20.12 238 ASN A N 1
ATOM 1871 C CA . ASN A 1 238 ? -40.830 47.716 11.991 1.00 23.57 238 ASN A CA 1
ATOM 1872 C C . ASN A 1 238 ? -39.504 47.983 12.698 1.00 25.03 238 ASN A C 1
ATOM 1873 O O . ASN A 1 238 ? -38.994 49.115 12.667 1.00 23.10 238 ASN A O 1
ATOM 1878 N N . ALA A 1 239 ? -38.947 46.951 13.314 1.00 20.68 239 ALA A N 1
ATOM 1879 C CA . ALA A 1 239 ? -37.759 47.127 14.148 1.00 22.46 239 ALA A CA 1
ATOM 1880 C C . ALA A 1 239 ? -36.638 46.206 13.682 1.00 21.97 239 ALA A C 1
ATOM 1881 O O . ALA A 1 239 ? -36.805 44.987 13.626 1.00 19.97 239 ALA A O 1
ATOM 1883 N N . LYS A 1 240 ? -35.495 46.793 13.330 1.00 20.57 240 LYS A N 1
ATOM 1884 C CA . LYS A 1 240 ? -34.376 46.024 12.803 1.00 21.36 240 LYS A CA 1
ATOM 1885 C C . LYS A 1 240 ? -33.180 46.192 13.716 1.00 23.22 240 LYS A C 1
ATOM 1886 O O . LYS A 1 240 ? -32.754 47.321 13.967 1.00 20.73 240 LYS A O 1
ATOM 1892 N N . VAL A 1 241 ? -32.662 45.086 14.238 1.00 21.96 241 VAL A N 1
ATOM 1893 C CA . VAL A 1 241 ? -31.435 45.122 15.030 1.00 24.02 241 VAL A CA 1
ATOM 1894 C C . VAL A 1 241 ? -30.285 44.880 14.071 1.00 20.55 241 VAL A C 1
ATOM 1895 O O . VAL A 1 241 ? -30.381 44.034 13.190 1.00 23.31 241 VAL A O 1
ATOM 1899 N N . PHE A 1 242 ? -29.194 45.632 14.209 1.00 21.70 242 PHE A N 1
ATOM 1900 C CA . PHE A 1 242 ? -28.194 45.583 13.156 1.00 20.98 242 PHE A CA 1
ATOM 1901 C C . PHE A 1 242 ? -26.782 45.818 13.678 1.00 21.17 242 PHE A C 1
ATOM 1902 O O . PHE A 1 242 ? -26.581 46.321 14.794 1.00 19.94 242 PHE A O 1
ATOM 1910 N N . ALA A 1 243 ? -25.822 45.410 12.864 1.00 22.10 243 ALA A N 1
ATOM 1911 C CA . ALA A 1 243 ? -24.423 45.767 13.078 1.00 22.06 243 ALA A CA 1
ATOM 1912 C C . ALA A 1 243 ? -24.000 46.538 11.842 1.00 20.55 243 ALA A C 1
ATOM 1913 O O . ALA A 1 243 ? -24.434 46.229 10.728 1.00 24.92 243 ALA A O 1
ATOM 1915 N N . GLU A 1 244 ? -23.138 47.534 12.027 1.00 20.98 244 GLU A N 1
ATOM 1916 C CA . GLU A 1 244 ? -22.717 48.348 10.905 1.00 21.08 244 GLU A CA 1
ATOM 1917 C C . GLU A 1 244 ? -21.217 48.555 10.953 1.00 22.74 244 GLU A C 1
ATOM 1918 O O . GLU A 1 244 ? -20.649 48.742 12.035 1.00 20.62 244 GLU A O 1
ATOM 1924 N N . PHE A 1 245 ? -20.600 48.493 9.777 1.00 20.68 245 PHE A N 1
ATOM 1925 C CA . PHE A 1 245 ? -19.173 48.749 9.598 1.00 20.70 245 PHE A CA 1
ATOM 1926 C C . PHE A 1 245 ? -19.010 49.879 8.604 1.00 24.47 245 PHE A C 1
ATOM 1927 O O . PHE A 1 245 ? -19.660 49.879 7.557 1.00 23.96 245 PHE A O 1
ATOM 1935 N N . THR A 1 246 ? -18.148 50.846 8.917 1.00 21.89 246 THR A N 1
ATOM 1936 C CA . THR A 1 246 ? -17.802 51.869 7.936 1.00 20.92 246 THR A CA 1
ATOM 1937 C C . THR A 1 246 ? -16.290 51.949 7.816 1.00 22.27 246 THR A C 1
ATOM 1938 O O . THR A 1 246 ? -15.566 51.617 8.754 1.00 21.58 246 THR A O 1
ATOM 1942 N N . TYR A 1 247 ? -15.832 52.372 6.647 1.00 18.96 247 TYR A N 1
ATOM 1943 C CA . TYR A 1 247 ? -14.418 52.643 6.420 1.00 22.20 247 TYR A CA 1
ATOM 1944 C C . TYR A 1 247 ? -14.322 53.898 5.570 1.00 25.99 247 TYR A C 1
ATOM 1945 O O . TYR A 1 247 ? -15.072 54.068 4.609 1.00 25.48 247 TYR A O 1
ATOM 1954 N N . SER A 1 248 ? -13.402 54.782 5.938 1.00 20.36 248 SER A N 1
ATOM 1955 C CA . SER A 1 248 ? -13.232 56.037 5.237 1.00 20.59 248 SER A CA 1
ATOM 1956 C C . SER A 1 248 ? -11.758 56.267 5.030 1.00 20.64 248 SER A C 1
ATOM 1957 O O . SER A 1 248 ? -10.967 56.057 5.945 1.00 19.27 248 SER A O 1
ATOM 1960 N N . LYS A 1 249 ? -11.402 56.695 3.827 1.00 19.90 249 LYS A N 1
ATOM 1961 C CA . LYS A 1 249 ? -10.028 57.085 3.524 1.00 20.13 249 LYS A CA 1
ATOM 1962 C C . LYS A 1 249 ? -10.017 58.462 2.878 1.00 25.12 249 LYS A C 1
ATOM 1963 O O . LYS A 1 249 ? -10.578 58.655 1.799 1.00 23.73 249 LYS A O 1
ATOM 1969 N N . TYR A 1 250 ? -9.371 59.408 3.545 1.00 20.86 250 TYR A N 1
ATOM 1970 C CA . TYR A 1 250 ? -9.101 60.731 2.986 1.00 23.26 250 TYR A CA 1
ATOM 1971 C C . TYR A 1 250 ? -7.632 60.786 2.581 1.00 27.31 250 TYR A C 1
ATOM 1972 O O . TYR A 1 250 ? -6.750 60.829 3.441 1.00 23.60 250 TYR A O 1
ATOM 1981 N N . ASP A 1 251 ? -7.377 60.783 1.273 1.00 24.21 251 ASP A N 1
ATOM 1982 C CA . ASP A 1 251 ? -6.015 60.877 0.728 1.00 24.51 251 ASP A CA 1
ATOM 1983 C C . ASP A 1 251 ? -5.438 62.272 0.937 1.00 26.08 251 ASP A C 1
ATOM 1984 O O . ASP A 1 251 ? -6.187 63.243 1.026 1.00 28.35 251 ASP A O 1
ATOM 1989 N N . GLU A 1 252 ? -4.109 62.381 1.009 1.00 28.03 252 GLU A N 1
ATOM 1990 C CA . GLU A 1 252 ? -3.472 63.699 1.018 1.00 30.86 252 GLU A CA 1
ATOM 1991 C C . GLU A 1 252 ? -3.783 64.358 -0.312 1.00 30.38 252 GLU A C 1
ATOM 1992 O O . GLU A 1 252 ? -3.760 63.670 -1.334 1.00 33.51 252 GLU A O 1
ATOM 1998 N N . SER A 1 269 ? -0.637 78.934 7.893 1.00 53.64 269 SER A N 1
ATOM 1999 C CA . SER A 1 269 ? 0.810 78.990 7.743 1.00 30.59 269 SER A CA 1
ATOM 2000 C C . SER A 1 269 ? 1.364 78.034 6.654 1.00 45.16 269 SER A C 1
ATOM 2001 O O . SER A 1 269 ? 2.216 78.437 5.865 1.00 35.69 269 SER A O 1
ATOM 2004 N N . ILE A 1 270 ? 0.865 76.800 6.578 1.00 43.44 270 ILE A N 1
ATOM 2005 C CA . ILE A 1 270 ? 1.389 75.820 5.610 1.00 39.08 270 ILE A CA 1
ATOM 2006 C C . ILE A 1 270 ? 0.442 75.525 4.443 1.00 40.74 270 ILE A C 1
ATOM 2007 O O . ILE A 1 270 ? -0.638 74.955 4.623 1.00 41.59 270 ILE A O 1
ATOM 2012 N N . GLY A 1 271 ? 0.858 75.873 3.234 1.00 44.56 271 GLY A N 1
ATOM 2013 C CA . GLY A 1 271 ? -0.037 75.735 2.100 1.00 46.96 271 GLY A CA 1
ATOM 2014 C C . GLY A 1 271 ? 0.513 75.007 0.890 1.00 49.43 271 GLY A C 1
ATOM 2015 O O . GLY A 1 271 ? 1.680 74.606 0.858 1.00 43.37 271 GLY A O 1
ATOM 2016 N N . GLY A 1 272 ? -0.357 74.835 -0.104 1.00 48.65 272 GLY A N 1
ATOM 2017 C CA . GLY A 1 272 ? 0.019 74.311 -1.407 1.00 47.93 272 GLY A CA 1
ATOM 2018 C C . GLY A 1 272 ? 0.823 73.029 -1.372 1.00 41.86 272 GLY A C 1
ATOM 2019 O O . GLY A 1 272 ? 0.397 72.024 -0.795 1.00 49.00 272 GLY A O 1
ATOM 2020 N N . ASP A 1 273 ? 1.998 73.071 -1.991 1.00 43.71 273 ASP A N 1
ATOM 2021 C CA . ASP A 1 273 ? 2.846 71.892 -2.111 1.00 49.29 273 ASP A CA 1
ATOM 2022 C C . ASP A 1 273 ? 3.566 71.522 -0.810 1.00 41.75 273 ASP A C 1
ATOM 2023 O O . ASP A 1 273 ? 4.229 70.492 -0.744 1.00 43.13 273 ASP A O 1
ATOM 2028 N N . ALA A 1 274 ? 3.441 72.354 0.220 1.00 34.74 274 ALA A N 1
ATOM 2029 C CA . ALA A 1 274 ? 4.134 72.081 1.480 1.00 33.10 274 ALA A CA 1
ATOM 2030 C C . ALA A 1 274 ? 3.313 71.203 2.422 1.00 33.32 274 ALA A C 1
ATOM 2031 O O . ALA A 1 274 ? 3.858 70.591 3.333 1.00 29.64 274 ALA A O 1
ATOM 2033 N N . ALA A 1 275 ? 2.004 71.161 2.194 1.00 28.35 275 ALA A N 1
ATOM 2034 C CA . ALA A 1 275 ? 1.064 70.568 3.138 1.00 35.96 275 ALA A CA 1
ATOM 2035 C C . ALA A 1 275 ? 0.580 69.191 2.705 1.00 31.15 275 ALA A C 1
ATOM 2036 O O . ALA A 1 275 ? 0.462 68.910 1.523 1.00 34.81 275 ALA A O 1
ATOM 2038 N N . GLY A 1 276 ? 0.305 68.338 3.682 1.00 25.11 276 GLY A N 1
ATOM 2039 C CA . GLY A 1 276 ? -0.401 67.090 3.444 1.00 24.38 276 GLY A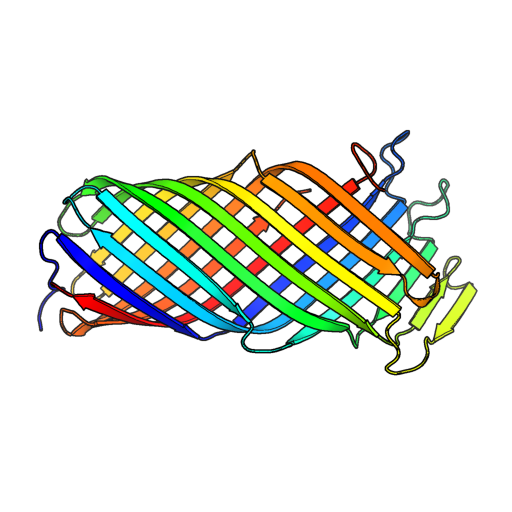 CA 1
ATOM 2040 C C . GLY A 1 276 ? -1.230 66.770 4.664 1.00 28.09 276 GLY A C 1
ATOM 2041 O O . GLY A 1 276 ? -0.733 66.835 5.782 1.00 23.44 276 GLY A O 1
ATOM 2042 N N . ILE A 1 277 ? -2.499 66.417 4.464 1.00 21.00 277 ILE A N 1
ATOM 2043 C CA . ILE A 1 277 ? -3.389 66.163 5.592 1.00 22.30 277 ILE A CA 1
ATOM 2044 C C . ILE A 1 277 ? -4.214 64.947 5.216 1.00 28.38 277 ILE A C 1
ATOM 2045 O O . ILE A 1 277 ? -4.914 64.967 4.212 1.00 25.05 277 ILE A O 1
ATOM 2050 N N . SER A 1 278 ? -4.123 63.875 5.987 1.00 21.81 278 SER A N 1
ATOM 2051 C CA . SER A 1 278 ? -4.848 62.665 5.595 1.00 17.75 278 SER A CA 1
ATOM 2052 C C . SER A 1 278 ? -5.385 61.906 6.794 1.00 22.52 278 SER A C 1
ATOM 2053 O O . SER A 1 278 ? -4.990 62.145 7.932 1.00 21.02 278 SER A O 1
ATOM 2056 N N . ASN A 1 279 ? -6.324 61.006 6.520 1.00 19.77 279 ASN A N 1
ATOM 2057 C CA . ASN A 1 279 ? -6.932 60.176 7.549 1.00 19.20 279 ASN A CA 1
ATOM 2058 C C . ASN A 1 279 ? -7.483 58.892 6.948 1.00 23.17 279 ASN A C 1
ATOM 2059 O O . ASN A 1 279 ? -7.913 58.873 5.789 1.00 21.38 279 ASN A O 1
ATOM 2064 N N . LYS A 1 280 ? -7.438 57.819 7.730 1.00 19.67 280 LYS A N 1
ATOM 2065 C CA . LYS A 1 280 ? -8.231 56.616 7.468 1.00 20.02 280 LYS A CA 1
ATOM 2066 C C . LYS A 1 280 ? -8.941 56.320 8.765 1.00 23.50 280 LYS A C 1
ATOM 2067 O O . LYS A 1 280 ? -8.360 56.503 9.831 1.00 20.21 280 LYS A O 1
ATOM 2073 N N . ASN A 1 281 ? -10.188 55.864 8.709 1.00 19.59 281 ASN A N 1
ATOM 2074 C CA . ASN A 1 281 ? -10.834 55.453 9.948 1.00 20.17 281 ASN A CA 1
ATOM 2075 C C . ASN A 1 281 ? -11.874 54.382 9.681 1.00 22.06 281 ASN A C 1
ATOM 2076 O O . ASN A 1 281 ? -12.329 54.216 8.546 1.00 21.12 281 ASN A O 1
ATOM 2081 N N . TYR A 1 282 ? -12.215 53.625 10.713 1.00 18.82 282 TYR A N 1
ATOM 2082 C CA . TYR A 1 282 ? -13.352 52.722 10.579 1.00 21.92 282 TYR A CA 1
ATOM 2083 C C . TYR A 1 282 ? -14.186 52.742 11.838 1.00 21.92 282 TYR A C 1
ATOM 2084 O O . TYR A 1 282 ? -13.702 53.113 12.913 1.00 19.89 282 TYR A O 1
ATOM 2093 N N . THR A 1 283 ? -15.460 52.401 11.694 1.00 19.88 283 THR A N 1
ATOM 2094 C CA . THR A 1 283 ? -16.329 52.302 12.859 1.00 20.67 283 THR A CA 1
ATOM 2095 C C . THR A 1 283 ? -17.008 50.953 12.813 1.00 22.26 283 THR A C 1
ATOM 2096 O O . THR A 1 283 ? -17.243 50.401 11.736 1.00 19.41 283 THR A O 1
ATOM 2100 N N . VAL A 1 284 ? -17.283 50.417 13.993 1.00 21.27 284 VAL A N 1
ATOM 2101 C CA . VAL A 1 284 ? -18.081 49.214 14.115 1.00 20.91 284 VAL A CA 1
ATOM 2102 C C . VAL A 1 284 ? -19.075 49.488 15.226 1.00 19.77 284 VAL A C 1
ATOM 2103 O O . VAL A 1 284 ? -18.679 49.806 16.348 1.00 21.37 284 VAL A O 1
ATOM 2107 N N . THR A 1 285 ? -20.366 49.375 14.916 1.00 23.05 285 THR A N 1
ATOM 2108 C CA . THR A 1 285 ? -21.390 49.688 15.904 1.00 20.75 285 THR A CA 1
ATOM 2109 C C . THR A 1 285 ? -22.527 48.669 15.820 1.00 22.01 285 THR A C 1
ATOM 2110 O O . THR A 1 285 ? -22.619 47.911 14.858 1.00 21.95 285 THR A O 1
ATOM 2114 N N . ALA A 1 286 ? -23.385 48.675 16.832 1.00 20.42 286 ALA A N 1
ATOM 2115 C CA . ALA A 1 286 ? -24.582 47.825 16.828 1.00 21.28 286 ALA A CA 1
ATOM 2116 C C . ALA A 1 286 ? -25.716 48.632 17.423 1.00 21.51 286 ALA A C 1
ATOM 2117 O O . ALA A 1 286 ? -25.506 49.413 18.359 1.00 20.67 286 ALA A O 1
ATOM 2119 N N . GLY A 1 287 ? -26.925 48.434 16.911 1.00 21.79 287 GLY A N 1
ATOM 2120 C CA . GLY A 1 287 ? -28.046 49.185 17.420 1.00 22.37 287 GLY A CA 1
ATOM 2121 C C . GLY A 1 287 ? -29.383 48.764 16.850 1.00 21.93 287 GLY A C 1
ATOM 2122 O O . GLY A 1 287 ? -29.569 47.630 16.409 1.00 20.39 287 GLY A O 1
ATOM 2123 N N . LEU A 1 288 ? -30.305 49.712 16.849 1.00 21.35 288 LEU A N 1
ATOM 2124 C CA . LEU A 1 288 ? -31.708 49.436 16.559 1.00 20.09 288 LEU A CA 1
ATOM 2125 C C . LEU A 1 288 ? -32.172 50.496 15.596 1.00 19.55 288 LEU A C 1
ATOM 2126 O O . LEU A 1 288 ? -31.877 51.686 15.802 1.00 22.41 288 LEU A O 1
ATOM 2131 N N . GLN A 1 289 ? -32.866 50.073 14.536 1.00 21.80 289 GLN A N 1
ATOM 2132 C CA . GLN A 1 289 ? -33.553 50.979 13.625 1.00 17.78 289 GLN A CA 1
ATOM 2133 C C . GLN A 1 289 ? -35.058 50.740 13.715 1.00 25.47 289 GLN A C 1
ATOM 2134 O O . GLN A 1 289 ? -35.500 49.593 13.717 1.00 23.04 289 GLN A O 1
ATOM 2140 N N . TYR A 1 290 ? -35.832 51.818 13.777 1.00 20.19 290 TYR A N 1
ATOM 2141 C CA . TYR A 1 290 ? -37.297 51.703 13.827 1.00 19.68 290 TYR A CA 1
ATOM 2142 C C . TYR A 1 290 ? -37.941 52.513 12.707 1.00 21.26 290 TYR A C 1
ATOM 2143 O O . TYR A 1 290 ? -37.544 53.657 12.454 1.00 22.23 290 TYR A O 1
ATOM 2152 N N . ARG A 1 291 ? -38.936 51.933 12.023 1.00 22.44 291 ARG A N 1
ATOM 2153 C CA . ARG A 1 291 ? -39.591 52.640 10.921 1.00 21.57 291 ARG A CA 1
ATOM 2154 C C . ARG A 1 291 ? -41.003 53.080 11.306 1.00 25.41 291 ARG A C 1
ATOM 2155 O O . ARG A 1 291 ? -41.803 52.271 11.772 1.00 26.16 291 ARG A O 1
ATOM 2163 N N . PHE A 1 292 ? -41.283 54.364 11.111 1.00 26.36 292 PHE A N 1
ATOM 2164 C CA . PHE A 1 292 ? -42.577 54.939 11.452 1.00 31.86 292 PHE A CA 1
ATOM 2165 C C . PHE A 1 292 ? -43.364 55.105 10.164 1.00 43.30 292 PHE A C 1
ATOM 2166 O O . PHE A 1 292 ? -42.935 55.845 9.256 1.00 36.38 292 PHE A O 1
ATOM 2174 N N . GLY A 1 293 ? -44.497 54.403 10.085 1.00 54.46 293 GLY A N 1
ATOM 2175 C CA . GLY A 1 293 ? -45.326 54.373 8.889 1.00 56.22 293 GLY A CA 1
ATOM 2176 C C . GLY A 1 293 ? -45.747 55.745 8.402 1.00 58.93 293 GLY A C 1
ATOM 2177 O O . GLY A 1 293 ? -45.563 56.737 9.103 1.00 66.48 293 GLY A O 1
#

Secondary structure (DSSP, 8-state):
--S----TT-EEEEEEEEEEEEEEEEEEE-TTT--EEEEEEEEEEEEEEEEEEEEEEEETTEEEEEEEEEESS-EEEEEEEEE---TT-SS-SEEEEEEEEEEEEEEEEEEEEEEEEEE-SSEEEEEEEEEEEEEEEEEEES-EEEETTTTEEEEPPTT-EEEEEEEEEEEEEEEEEEEEEETTEEEEEEEEEEEEEEEEEEEEEGGGTEEEEEEEEEEEEEEEEEEEEEEEETTEEEEEEEEEEEE---B-GGGEEEEEEEEEEEEEEEEEE-

B-factor: mean 34.75, std 15.18, range [14.28, 109.48]

CATH classification: 2.40.128.90

Nearest PDB structures (foldseek):
  2x56-assembly1_A  TM=1.003E+00  e=3.390E-54  Yersinia pestis
  4dcb-assembly1_A  TM=9.650E-01  e=3.788E-47  Yersinia pestis
  2x4m-assembly2_B  TM=9.901E-01  e=2.565E-45  Yersinia pestis
  1i78-assembly1_A  TM=9.483E-01  e=2.299E-32  Escherichia coli K-12
  7xw0-assembly1_A  TM=9.330E-01  e=3.137E-29  Escherichia coli

Foldseek 3Di:
DWAADDDAFWKKKKKWKFWKWWKKWWWFADLVPLHTFKIKIKIFHTFIKMKMKMWTHNDPFKIKIKIKMKGPAKGFMWMKMFGQPDPPDPHTFKIWTFRRKIWGMKMKMKTKMWGWPDDDDFKTKTKMKIKMKIKTKMWGAKTKMAGRNNPDIDIGPGPHTFKIKMKMKIFIKMWMKMWGDDIFKIKIKIKIKGQWIKMKMWMQRPVVRDIDIEIDTRWMKIKMKMKIWGCPDSFKIKIKMKMKMWTFWVAYDSGTIIIMIMMIIIIIMMGMGD

Solvent-accessible surface area: 13284 Å² total; per-residue (Å²): 104,50,105,13,72,91,34,126,84,0,82,1,59,7,55,5,76,27,57,0,7,12,76,0,40,11,11,54,45,36,61,166,99,49,73,65,43,16,26,10,26,0,78,0,91,82,1,54,0,75,11,30,24,95,14,113,29,26,131,97,108,46,14,61,12,45,32,18,19,61,12,107,69,74,19,47,1,41,0,30,17,43,30,34,117,52,131,141,45,94,113,108,9,13,41,4,28,1,87,58,4,66,0,54,81,0,42,20,81,2,89,11,66,18,15,34,117,125,98,94,148,50,135,40,40,5,86,6,46,15,85,4,18,2,81,1,14,1,25,0,15,3,22,44,61,33,53,80,95,39,71,142,91,22,120,40,74,203,59,70,133,9,6,3,3,48,2,75,1,7,1,65,7,88,9,106,6,24,37,69,28,65,109,27,70,7,65,31,44,28,93,10,44,0,46,120,0,111,0,38,0,40,1,45,33,67,81,149,133,96,72,55,120,5,110,25,79,52,14,96,2,78,3,36,14,74,14,40,5,121,8,90,66,32,31,11,4,74,15,55,12,78,12,76,13,80,2,38,91,115,27,43,64,114,21,12,2,2,11,1,84,6,81,0,67,3,58,19,91,28,94,30,87,70

InterPro domains:
  IPR000036 Peptidase A26, omptin [PF01278] (31-312)
  IPR000036 Peptidase A26, omptin [PIRSF001522] (1-312)
  IPR000036 Peptidase A26, omptin [PR00482] (38-52)
  IPR000036 Peptidase A26, omptin [PR00482] (57-82)
  IPR000036 Peptidase A26, omptin [PR00482] (83-108)
  IPR000036 Peptidase A26, omptin [PR00482] (115-142)
  IPR000036 Peptidase A26, omptin [PR00482] (143-170)
  IPR000036 Peptidase A26, omptin [PR00482] (186-207)
  IPR000036 Peptidase A26, omptin [PR00482] (208-229)
  IPR000036 Peptidase A26, omptin [PR00482] (234-254)
  IPR000036 Peptidase A26, omptin [PR00482] (255-275)
  IPR020079 Peptidase A26, omptin, conserved site [PS00834] (115-124)
  IPR020079 Peptidase A26, omptin, conserved site [PS00835] (152-168)
  IPR020080 Outer membrane adhesin/peptidase omptin [SSF69917] (24-312)
  IPR053724 Outer Membrane Peptidase A26 [G3DSA:2.40.128.90] (21-312)

Organism: Yersinia pestis (NCBI:txid632)

Sequence (274 aa):
QLIPNISPDSFTVAASTGMLSGKSHEMLYDAETGRKISQLDWKIKNVAILKGDISWDPYSFLTLNARGWTSLASGSGNMDDYDWMNENQSEWTDHSSHPATNVNHANEYDLNVKGWLLQDENYKAGITAGYQETRFSWTATGGSYSYNNGAYTGNFPKGVRVIGYNQRFSMPYIGLAGQYRINDFELNALFKFSDWVRAHDNDEHYMRDLTFREKTSGSRYYGTVINAGYYVTPNAKVFAEFTYSKYDESIGGDAAGISNKNYTVTAGLQYRFG